Protein AF-A0A3E0QD72-F1 (afdb_monomer_lite)

Radius of gyration: 30.12 Å; chains: 1; bounding box: 82×58×78 Å

Sequence (236 aa):
MKISKLLNKKNSIFLILFFLFSFNSYAQDEPVDIWNIDKSKTDEQVITEEKAETTESNEEIVEQQTIDTEDLKIESEILLDQKLESKDVKILGLYYPSENGLSMQMWRNSNGNELKSIFASLDKIDLSKDANKIIEISLLTNANYPSKDISFEEFSNIKSNWLIKNSNLDLIEEYLISNELLNESPELVNYLINEHLSKSNLEKACQIFEKSKTSPEDEYLFKFKLYCLINSDQKE

Structure (mmCIF, N/CA/C/O backbone):
data_AF-A0A3E0QD72-F1
#
_entry.id   AF-A0A3E0QD72-F1
#
loop_
_atom_site.group_PDB
_atom_site.id
_atom_site.type_symbol
_atom_site.label_atom_id
_atom_site.label_alt_id
_atom_site.label_comp_id
_atom_site.label_asym_id
_atom_site.label_entity_id
_atom_site.label_seq_id
_atom_site.pdbx_PDB_ins_code
_atom_site.Cartn_x
_atom_site.Cartn_y
_atom_site.Cartn_z
_atom_site.occupancy
_atom_site.B_iso_or_equiv
_atom_site.auth_seq_id
_atom_site.auth_comp_id
_atom_site.auth_asym_id
_atom_site.auth_atom_id
_atom_site.pdbx_PDB_model_num
ATOM 1 N N . MET A 1 1 ? -34.434 -23.360 -41.490 1.00 48.38 1 MET A N 1
ATOM 2 C CA . MET A 1 1 ? -33.960 -24.439 -42.385 1.00 48.38 1 MET A CA 1
ATOM 3 C C . MET A 1 1 ? -33.154 -23.837 -43.529 1.00 48.38 1 MET A C 1
ATOM 5 O O . MET A 1 1 ? -33.744 -23.250 -44.422 1.00 48.38 1 MET A O 1
ATOM 9 N N . LYS A 1 2 ? -31.825 -23.956 -43.485 1.00 43.97 2 LYS A N 1
ATOM 10 C CA . LYS A 1 2 ? -30.954 -24.178 -44.651 1.00 43.97 2 LYS A CA 1
ATOM 11 C C . LYS A 1 2 ? -29.560 -24.490 -44.116 1.00 43.97 2 LYS A C 1
ATOM 13 O O . LYS A 1 2 ? -28.869 -23.641 -43.573 1.00 43.97 2 LYS A O 1
ATOM 18 N N . ILE A 1 3 ? -29.267 -25.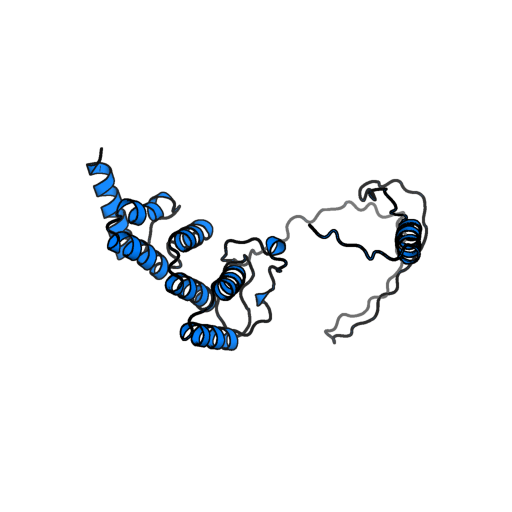779 -44.173 1.00 54.41 3 ILE A N 1
ATOM 19 C CA . ILE A 1 3 ? -28.047 -26.432 -43.723 1.00 54.41 3 ILE A CA 1
ATOM 20 C C . ILE A 1 3 ? -26.889 -25.949 -44.595 1.00 54.41 3 ILE A C 1
ATOM 22 O O . ILE A 1 3 ? -27.008 -25.905 -45.822 1.00 54.41 3 ILE A O 1
ATOM 26 N N . SER A 1 4 ? -25.789 -25.597 -43.938 1.00 49.66 4 SER A N 1
ATOM 27 C CA . SER A 1 4 ? -24.494 -25.317 -44.540 1.00 49.66 4 SER A CA 1
ATOM 28 C C . SER A 1 4 ? -24.071 -26.485 -45.433 1.00 49.66 4 SER A C 1
ATOM 30 O O . SER A 1 4 ? -23.813 -27.599 -44.985 1.00 49.66 4 SER A O 1
ATOM 32 N N . LYS A 1 5 ? -23.992 -26.234 -46.736 1.00 54.19 5 LYS A N 1
ATOM 33 C CA . LYS A 1 5 ? -23.276 -27.097 -47.671 1.00 54.19 5 LYS A CA 1
ATOM 34 C C . LYS A 1 5 ? -22.241 -26.232 -48.347 1.00 54.19 5 LYS A C 1
ATOM 36 O O . LYS A 1 5 ? -22.628 -25.402 -49.156 1.00 54.19 5 LYS A O 1
ATOM 41 N N . LEU A 1 6 ? -20.975 -26.436 -47.988 1.00 51.03 6 LEU A N 1
ATOM 42 C CA . LEU A 1 6 ? -19.804 -26.333 -48.868 1.00 51.03 6 LEU A CA 1
ATOM 43 C C . LEU A 1 6 ? -18.531 -26.608 -48.050 1.00 51.03 6 LEU A C 1
ATOM 45 O O . LEU A 1 6 ? -17.690 -25.744 -47.848 1.00 51.03 6 LEU A O 1
ATOM 49 N N . LEU A 1 7 ? -18.370 -27.852 -47.598 1.00 54.22 7 LEU A N 1
ATOM 50 C CA . LEU A 1 7 ? -17.034 -28.427 -47.457 1.00 54.22 7 LEU A CA 1
ATOM 51 C C . LEU A 1 7 ? -16.800 -29.234 -48.730 1.00 54.22 7 LEU A C 1
ATOM 53 O O . LEU A 1 7 ? -17.412 -30.278 -48.958 1.00 54.22 7 LEU A O 1
ATOM 57 N N . ASN A 1 8 ? -15.994 -28.662 -49.622 1.00 61.78 8 ASN A N 1
ATOM 58 C CA . ASN A 1 8 ? -15.584 -29.292 -50.866 1.00 61.78 8 ASN A CA 1
ATOM 59 C C . ASN A 1 8 ? -14.923 -30.641 -50.534 1.00 61.78 8 ASN A C 1
ATOM 61 O O . ASN A 1 8 ? -13.926 -30.680 -49.815 1.00 61.78 8 ASN A O 1
ATOM 65 N N . LYS A 1 9 ? -15.474 -31.748 -51.049 1.00 58.12 9 LYS A N 1
ATOM 66 C CA . LYS A 1 9 ? -15.069 -33.124 -50.699 1.00 58.12 9 LYS A CA 1
ATOM 67 C C . LYS A 1 9 ? -13.583 -33.404 -50.989 1.00 58.12 9 LYS A C 1
ATOM 69 O O . LYS A 1 9 ? -12.996 -34.279 -50.363 1.00 58.12 9 LYS A O 1
ATOM 74 N N . LYS A 1 10 ? -12.964 -32.630 -51.895 1.00 61.09 10 LYS A N 1
ATOM 75 C CA . LYS A 1 10 ? -11.514 -32.659 -52.161 1.00 61.09 10 LYS A CA 1
ATOM 76 C C . LYS A 1 10 ? -10.671 -31.989 -51.065 1.00 61.09 10 LYS A C 1
ATOM 78 O O . LYS A 1 10 ? -9.575 -32.466 -50.801 1.00 61.09 10 LYS A O 1
ATOM 83 N N . ASN A 1 11 ? -11.175 -30.956 -50.386 1.00 59.44 11 ASN A N 1
ATOM 84 C CA . ASN A 1 11 ? -10.426 -30.235 -49.347 1.00 59.44 11 ASN A CA 1
ATOM 85 C C . ASN A 1 11 ? -10.454 -30.953 -47.988 1.00 59.44 11 ASN A C 1
ATOM 87 O O . ASN A 1 11 ? -9.521 -30.794 -47.209 1.00 59.44 11 ASN A O 1
ATOM 91 N N . SER A 1 12 ? -11.460 -31.797 -47.714 1.00 59.69 12 SER A N 1
ATOM 92 C CA . SER A 1 12 ? -11.454 -32.648 -46.510 1.00 59.69 12 SER A CA 1
ATOM 93 C C . SER A 1 12 ? -10.343 -33.701 -46.534 1.00 59.69 12 SER A C 1
ATOM 95 O O . SER A 1 12 ? -9.814 -34.034 -45.481 1.00 59.69 12 SER A O 1
ATOM 97 N N . ILE A 1 13 ? -9.948 -34.189 -47.715 1.00 64.50 13 ILE A N 1
ATOM 98 C CA . ILE A 1 13 ? -8.840 -35.149 -47.848 1.00 64.50 13 ILE A CA 1
ATOM 99 C C . ILE A 1 13 ? -7.508 -34.483 -47.488 1.00 64.50 13 ILE A C 1
ATOM 101 O O . ILE A 1 13 ? -6.716 -35.080 -46.769 1.00 64.50 13 ILE A O 1
ATOM 105 N N . PHE A 1 14 ? -7.286 -33.234 -47.910 1.00 63.12 14 PHE A N 1
ATOM 106 C CA . PHE A 1 14 ? -6.084 -32.478 -47.538 1.00 63.12 14 PHE A CA 1
ATOM 107 C C . PHE A 1 14 ? -6.006 -32.196 -46.033 1.00 63.12 14 PHE A C 1
ATOM 109 O O . PHE A 1 14 ? -4.926 -32.280 -45.457 1.00 63.12 14 PHE A O 1
ATOM 116 N N . LEU A 1 15 ? -7.142 -31.926 -45.383 1.00 62.19 15 LEU A N 1
ATOM 117 C CA . LEU A 1 15 ? -7.204 -31.672 -43.939 1.00 62.19 15 LEU A CA 1
ATOM 118 C C . LEU A 1 15 ? -6.927 -32.946 -43.117 1.00 62.19 15 LEU A C 1
ATOM 120 O O . LEU A 1 15 ? -6.231 -32.892 -42.108 1.00 62.19 15 LEU A O 1
ATOM 124 N N . ILE A 1 16 ? -7.403 -34.102 -43.594 1.00 63.31 16 ILE A N 1
ATOM 125 C CA . ILE A 1 16 ? -7.111 -35.418 -43.001 1.00 63.31 16 ILE A CA 1
ATOM 126 C C . ILE A 1 16 ? -5.640 -35.803 -43.214 1.00 63.31 16 ILE A C 1
ATOM 128 O O . ILE A 1 16 ? -5.006 -36.316 -42.296 1.00 63.31 16 ILE A O 1
ATOM 132 N N . LEU A 1 17 ? -5.074 -35.528 -44.394 1.00 63.38 17 LEU A N 1
ATOM 133 C CA . LEU A 1 17 ? -3.665 -35.815 -44.675 1.00 63.38 17 LEU A CA 1
ATOM 134 C C . LEU A 1 17 ? -2.728 -34.947 -43.819 1.00 63.38 17 LEU A C 1
ATOM 136 O O . LEU A 1 17 ? -1.714 -35.443 -43.344 1.00 63.38 17 LEU A O 1
ATOM 140 N N . PHE A 1 18 ? -3.089 -33.683 -43.577 1.00 63.12 18 PHE A N 1
ATOM 141 C CA . PHE A 1 18 ? -2.330 -32.790 -42.699 1.00 63.12 18 PHE A CA 1
ATOM 142 C C . PHE A 1 18 ? -2.287 -33.321 -41.259 1.00 63.12 18 PHE A C 1
ATOM 144 O O . PHE A 1 18 ? -1.215 -33.400 -40.674 1.00 63.12 18 PHE A O 1
ATOM 151 N N . PHE A 1 19 ? -3.419 -33.800 -40.730 1.00 59.66 19 PHE A N 1
ATOM 152 C CA . PHE A 1 19 ? -3.480 -34.396 -39.389 1.00 59.66 19 PHE A CA 1
ATOM 153 C C . PHE A 1 19 ? -2.681 -35.704 -39.256 1.00 59.66 19 PHE A C 1
ATOM 155 O O . PHE A 1 19 ? -2.172 -35.996 -38.181 1.00 59.66 19 PHE A O 1
ATOM 162 N N . LEU A 1 20 ? -2.541 -36.488 -40.331 1.00 61.34 20 LEU A N 1
ATOM 163 C CA . LEU A 1 20 ? -1.786 -37.749 -40.308 1.00 61.34 20 LEU A CA 1
ATOM 164 C C . LEU A 1 20 ? -0.260 -37.551 -40.318 1.00 61.34 20 LEU A C 1
ATOM 166 O O . LEU A 1 20 ? 0.460 -38.453 -39.901 1.00 61.34 20 LEU A O 1
ATOM 170 N N . PHE A 1 21 ? 0.239 -36.392 -40.761 1.00 59.12 21 PHE A N 1
ATOM 171 C CA . PHE A 1 21 ? 1.678 -36.099 -40.817 1.00 59.12 21 PHE A CA 1
ATOM 172 C C . PHE A 1 21 ? 2.207 -35.290 -39.619 1.00 59.12 21 PHE A C 1
ATOM 174 O O . PHE A 1 21 ? 3.421 -35.152 -39.481 1.00 59.12 21 PHE A O 1
ATOM 181 N N . SER A 1 22 ? 1.342 -34.787 -38.731 1.00 56.22 22 SER A N 1
ATOM 182 C CA . SER A 1 22 ? 1.742 -33.923 -37.605 1.00 56.22 22 SER A CA 1
ATOM 183 C C . SER A 1 22 ? 2.161 -34.654 -36.318 1.00 56.22 22 SER A C 1
ATOM 185 O O . SER A 1 22 ? 2.456 -33.988 -35.333 1.00 56.22 22 SER A O 1
ATOM 187 N N . PHE A 1 23 ? 2.219 -35.992 -36.294 1.00 54.41 23 PHE A N 1
ATOM 188 C CA . PHE A 1 23 ? 2.478 -36.770 -35.066 1.00 54.41 23 PHE A CA 1
ATOM 189 C C . PHE A 1 23 ? 3.850 -37.459 -35.004 1.00 54.41 23 PHE A C 1
ATOM 191 O O . PHE A 1 23 ? 3.961 -38.554 -34.466 1.00 54.41 23 PHE A O 1
ATOM 198 N N . ASN A 1 24 ? 4.910 -36.825 -35.508 1.00 52.88 24 ASN A N 1
ATOM 199 C CA . ASN A 1 24 ? 6.281 -37.290 -35.256 1.00 52.88 24 ASN A CA 1
ATOM 200 C C . ASN A 1 24 ? 7.035 -36.295 -34.368 1.00 52.88 24 ASN A C 1
ATOM 202 O O . ASN A 1 24 ? 8.067 -35.759 -34.760 1.00 52.88 24 ASN A O 1
ATOM 206 N N . SER A 1 25 ? 6.503 -36.043 -33.174 1.00 57.88 25 SER A N 1
ATOM 207 C CA . SER A 1 25 ? 7.295 -35.483 -32.079 1.00 57.88 25 SER A CA 1
ATOM 208 C C . SER A 1 25 ? 7.729 -36.648 -31.202 1.00 57.88 25 SER A C 1
ATOM 210 O O . SER A 1 25 ? 6.942 -37.154 -30.407 1.00 57.88 25 SER A O 1
ATOM 212 N N . TYR A 1 26 ? 8.967 -37.105 -31.379 1.00 63.81 26 TYR A N 1
ATOM 213 C CA . TYR A 1 26 ? 9.607 -37.985 -30.409 1.00 63.81 26 TYR A CA 1
ATOM 214 C C . TYR A 1 26 ? 10.021 -37.110 -29.224 1.00 63.81 26 TYR A C 1
ATOM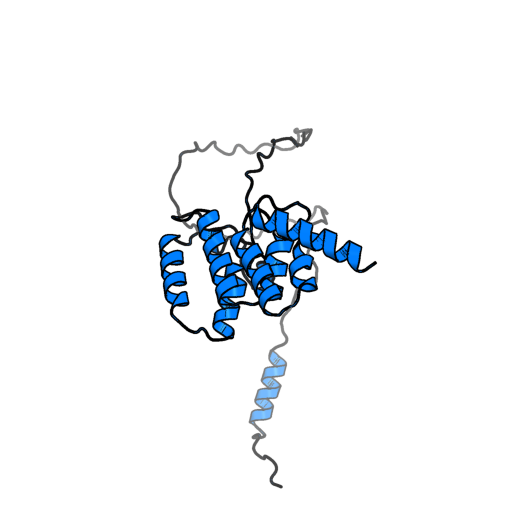 216 O O . TYR A 1 26 ? 11.058 -36.455 -29.268 1.00 63.81 26 TYR A O 1
ATOM 224 N N . ALA A 1 27 ? 9.169 -37.030 -28.204 1.00 58.97 27 ALA A N 1
ATOM 225 C CA . ALA A 1 27 ? 9.597 -36.563 -26.895 1.00 58.97 27 ALA A CA 1
ATOM 226 C C . ALA A 1 27 ? 10.343 -37.720 -26.219 1.00 58.97 27 ALA A C 1
ATOM 228 O O . ALA A 1 27 ? 9.863 -38.855 -26.202 1.00 58.97 27 ALA A O 1
ATOM 229 N N . GLN A 1 28 ? 11.546 -37.450 -25.727 1.00 57.19 28 GLN A N 1
ATOM 230 C CA . GLN A 1 28 ? 12.306 -38.394 -24.921 1.00 57.19 28 GLN A CA 1
ATOM 231 C C . GLN A 1 28 ? 11.698 -38.368 -23.509 1.00 57.19 28 GLN A C 1
ATOM 233 O O . GLN A 1 28 ? 12.068 -37.534 -22.690 1.00 57.19 28 GLN A O 1
ATOM 238 N N . ASP A 1 29 ? 10.700 -39.221 -23.261 1.00 60.34 29 ASP A N 1
ATOM 239 C CA . ASP A 1 29 ? 9.971 -39.340 -21.983 1.00 60.34 29 ASP A CA 1
ATOM 240 C C . ASP A 1 29 ? 10.787 -40.091 -20.913 1.00 60.34 29 ASP A C 1
ATOM 242 O O . ASP A 1 29 ? 10.306 -41.021 -20.265 1.00 60.34 29 ASP A O 1
ATOM 246 N N . GLU A 1 30 ? 12.033 -39.682 -20.698 1.00 66.44 30 GLU A N 1
ATOM 247 C CA . GLU A 1 30 ? 12.762 -40.072 -19.495 1.00 66.44 30 GLU A CA 1
ATOM 248 C C . GLU A 1 30 ? 13.073 -38.806 -18.696 1.00 66.44 30 GLU A C 1
ATOM 250 O O . GLU A 1 30 ? 13.801 -37.939 -19.188 1.00 66.44 30 GLU A O 1
ATOM 255 N N . PRO A 1 31 ? 12.509 -38.640 -17.482 1.00 63.91 31 PRO A N 1
ATOM 256 C CA . PRO A 1 31 ? 12.969 -37.585 -16.599 1.00 63.91 31 PRO A CA 1
ATOM 257 C C . PRO A 1 31 ? 14.458 -37.824 -16.356 1.00 63.91 31 PRO A C 1
ATOM 259 O O . PRO A 1 31 ? 14.846 -38.874 -15.846 1.00 63.91 31 PRO A O 1
ATOM 262 N N . VAL A 1 32 ? 15.293 -36.864 -16.751 1.00 62.09 32 VAL A N 1
ATOM 263 C CA . VAL A 1 32 ? 16.720 -36.914 -16.443 1.00 62.09 32 VAL A CA 1
ATOM 264 C C . VAL A 1 32 ? 16.838 -36.811 -14.929 1.00 62.09 32 VAL A C 1
ATOM 266 O O . VAL A 1 32 ? 16.593 -35.754 -14.344 1.00 62.09 32 VAL A O 1
ATOM 269 N N . ASP A 1 33 ? 17.150 -37.932 -14.288 1.00 66.19 33 ASP A N 1
ATOM 270 C CA . ASP A 1 33 ? 17.392 -37.967 -12.858 1.00 66.19 33 ASP A CA 1
ATOM 271 C C . ASP A 1 33 ? 18.744 -37.305 -12.575 1.00 66.19 33 ASP A C 1
ATOM 273 O O . ASP A 1 33 ? 19.807 -37.910 -12.705 1.00 66.19 33 ASP A O 1
ATOM 277 N N . ILE A 1 34 ? 18.685 -36.024 -12.205 1.00 63.56 34 ILE A N 1
ATOM 278 C CA . ILE A 1 34 ? 19.846 -35.191 -11.861 1.00 63.56 34 ILE A CA 1
ATOM 279 C C . ILE A 1 34 ? 20.554 -35.711 -10.589 1.00 63.56 34 ILE A C 1
ATOM 281 O O . ILE A 1 34 ? 21.657 -35.274 -10.272 1.00 63.56 34 ILE A O 1
ATOM 285 N N . TRP A 1 35 ? 19.950 -36.662 -9.865 1.00 65.31 35 TRP A N 1
ATOM 286 C CA . TRP A 1 35 ? 20.512 -37.286 -8.666 1.00 65.31 35 TRP A CA 1
ATOM 287 C C . TRP A 1 35 ? 21.043 -38.702 -8.906 1.00 65.31 35 TRP A C 1
ATOM 289 O O . TRP A 1 35 ? 21.612 -39.295 -7.986 1.00 65.31 35 TRP A O 1
ATOM 299 N N . ASN A 1 36 ? 20.917 -39.245 -10.122 1.00 64.44 36 ASN A N 1
ATOM 300 C CA . ASN A 1 36 ? 21.415 -40.580 -10.426 1.00 64.44 36 ASN A CA 1
ATOM 301 C C . ASN A 1 36 ? 22.903 -40.536 -10.795 1.00 64.44 36 ASN A C 1
ATOM 303 O O . ASN A 1 36 ? 23.291 -40.471 -11.961 1.00 64.44 36 ASN A O 1
ATOM 307 N N . ILE A 1 37 ? 23.761 -40.546 -9.775 1.00 65.50 37 ILE A N 1
ATOM 308 C CA . ILE A 1 37 ? 25.221 -40.557 -9.924 1.00 65.50 37 ILE A CA 1
ATOM 309 C C . ILE A 1 37 ? 25.703 -41.992 -10.200 1.00 65.50 37 ILE A C 1
ATOM 311 O O . ILE A 1 37 ? 26.530 -42.536 -9.469 1.00 65.50 37 ILE A O 1
ATOM 315 N N . ASP A 1 38 ? 25.200 -42.609 -11.268 1.00 54.56 38 ASP A N 1
ATOM 316 C CA . ASP A 1 38 ? 25.759 -43.849 -11.803 1.00 54.56 38 ASP A CA 1
ATOM 317 C C . ASP A 1 38 ? 26.776 -43.512 -12.901 1.00 54.56 38 ASP A C 1
ATOM 319 O O . ASP A 1 38 ? 26.465 -43.159 -14.040 1.00 54.56 38 ASP A O 1
ATOM 323 N N . LYS A 1 39 ? 28.053 -43.599 -12.524 1.00 57.16 39 LYS A N 1
ATOM 324 C CA . LYS A 1 39 ? 29.209 -43.389 -13.398 1.00 57.16 39 LYS A CA 1
ATOM 325 C C . LYS A 1 39 ? 29.311 -44.511 -14.434 1.00 57.16 39 LYS A C 1
ATOM 327 O O . LYS A 1 39 ? 29.986 -45.505 -14.195 1.00 57.16 39 LYS A O 1
ATOM 332 N N . SER A 1 40 ? 28.702 -44.344 -15.605 1.00 46.53 40 SER A N 1
ATOM 333 C CA . SER A 1 40 ? 29.328 -44.689 -16.893 1.00 46.53 40 SER A CA 1
ATOM 334 C C . SER A 1 40 ? 28.413 -44.346 -18.068 1.00 46.53 40 SER A C 1
ATOM 336 O O . SER A 1 40 ? 27.429 -45.036 -18.317 1.00 46.53 40 SER A O 1
ATOM 338 N N . LYS A 1 41 ? 28.787 -43.292 -18.802 1.00 36.72 41 LYS A N 1
ATOM 339 C CA . LYS A 1 41 ? 28.798 -43.174 -20.273 1.00 36.72 41 LYS A CA 1
ATOM 340 C C . LYS A 1 41 ? 28.979 -41.701 -20.624 1.00 36.72 41 LYS A C 1
ATOM 342 O O . LYS A 1 41 ? 28.051 -40.905 -20.593 1.00 36.72 41 LYS A O 1
ATOM 347 N N . THR A 1 42 ? 30.233 -41.362 -20.880 1.00 39.06 42 THR A N 1
ATOM 348 C CA . THR A 1 42 ? 30.661 -40.104 -21.474 1.00 39.06 42 THR A CA 1
ATOM 349 C C . THR A 1 42 ? 30.223 -40.103 -22.932 1.00 39.06 42 THR A C 1
ATOM 351 O O . THR A 1 42 ? 30.761 -40.885 -23.707 1.00 39.06 42 THR A O 1
ATOM 354 N N . ASP A 1 43 ? 29.281 -39.237 -23.294 1.00 31.05 43 ASP A N 1
ATOM 355 C CA . ASP A 1 43 ? 29.109 -38.786 -24.673 1.00 31.05 43 ASP A CA 1
ATOM 356 C C . ASP A 1 43 ? 29.227 -37.257 -24.669 1.00 31.05 43 ASP A C 1
ATOM 358 O O . ASP A 1 43 ? 28.387 -36.531 -24.137 1.00 31.05 43 ASP A O 1
ATOM 362 N N . GLU A 1 44 ? 30.357 -36.786 -25.195 1.00 39.09 44 GLU A N 1
ATOM 363 C CA . GLU A 1 44 ? 30.678 -35.382 -25.417 1.00 39.09 44 GLU A CA 1
ATOM 364 C C . GLU A 1 44 ? 29.712 -34.766 -26.436 1.00 39.09 44 GLU A C 1
ATOM 366 O O . GLU A 1 44 ? 29.702 -35.151 -27.605 1.00 39.09 44 GLU A O 1
ATOM 371 N N . GLN A 1 45 ? 28.978 -33.727 -26.033 1.00 28.52 45 GLN A N 1
ATOM 372 C CA . GLN A 1 45 ? 28.535 -32.678 -26.951 1.00 28.52 45 GLN A CA 1
ATOM 373 C C . GLN A 1 45 ? 28.722 -31.312 -26.293 1.00 28.52 45 GLN A C 1
ATOM 375 O O . GLN A 1 45 ? 27.922 -30.855 -25.482 1.00 28.52 45 GLN A O 1
ATOM 380 N N . VAL A 1 46 ? 29.828 -30.667 -26.660 1.00 29.91 46 VAL A N 1
ATOM 381 C CA . VAL A 1 46 ? 30.128 -29.267 -26.360 1.00 29.91 46 VAL A CA 1
ATOM 382 C C . VAL A 1 46 ? 29.172 -28.390 -27.171 1.00 29.91 46 VAL A C 1
ATOM 384 O O . VAL A 1 46 ? 29.279 -28.315 -28.395 1.00 29.91 46 VAL A O 1
ATOM 387 N N . ILE A 1 47 ? 28.238 -27.720 -26.495 1.00 29.64 47 ILE A N 1
ATOM 388 C CA . ILE A 1 47 ? 27.453 -26.629 -27.080 1.00 29.64 47 ILE A CA 1
ATOM 389 C C . ILE A 1 47 ? 28.294 -25.354 -26.970 1.00 29.64 47 ILE A C 1
ATOM 391 O O . ILE A 1 47 ? 28.752 -24.975 -25.897 1.00 29.64 47 ILE A O 1
ATOM 395 N N . THR A 1 48 ? 28.543 -24.738 -28.122 1.00 31.20 48 THR A N 1
ATOM 396 C CA . THR A 1 48 ? 29.238 -23.456 -28.266 1.00 31.20 48 THR A CA 1
ATOM 397 C C . THR A 1 48 ? 28.235 -22.335 -28.005 1.00 31.20 48 THR A C 1
ATOM 399 O O . THR A 1 48 ? 27.233 -22.271 -28.713 1.00 31.20 48 THR A O 1
ATOM 402 N N . GLU A 1 49 ? 28.500 -21.447 -27.045 1.00 31.03 49 GLU A N 1
ATOM 403 C CA . GLU A 1 49 ? 27.744 -20.198 -26.884 1.00 31.03 49 GLU A CA 1
ATOM 404 C C . GLU A 1 49 ? 28.614 -18.968 -27.163 1.00 31.03 49 GLU A C 1
ATOM 406 O O . GLU A 1 49 ? 29.790 -18.886 -26.802 1.00 31.03 49 GLU A O 1
ATOM 411 N N . GLU A 1 50 ? 27.990 -18.043 -27.890 1.00 29.62 50 GLU A N 1
ATOM 412 C CA . GLU A 1 50 ? 28.509 -16.781 -28.393 1.00 29.62 50 GLU A CA 1
ATOM 413 C C . GLU A 1 50 ? 28.951 -15.817 -27.288 1.00 29.62 50 GLU A C 1
ATOM 415 O O . GLU A 1 50 ? 28.305 -15.619 -26.262 1.00 29.62 50 GLU A O 1
ATOM 420 N N . LYS A 1 51 ? 30.059 -15.142 -27.586 1.00 30.56 51 LYS A N 1
ATOM 421 C CA . LYS A 1 51 ? 30.681 -14.075 -26.811 1.00 30.56 51 LYS A CA 1
ATOM 422 C C . LYS A 1 51 ? 29.829 -12.797 -26.870 1.00 30.56 51 LYS A C 1
ATOM 424 O O . LYS A 1 51 ? 29.716 -12.187 -27.931 1.00 30.56 51 LYS A O 1
ATOM 429 N N . ALA A 1 52 ? 29.326 -12.340 -25.724 1.00 27.83 52 ALA A N 1
ATOM 430 C CA . ALA A 1 52 ? 28.925 -10.950 -25.515 1.00 27.83 52 ALA A CA 1
ATOM 431 C C . ALA A 1 52 ? 29.969 -10.263 -24.622 1.00 27.83 52 ALA A C 1
ATOM 433 O O . ALA A 1 52 ? 30.196 -10.658 -23.481 1.00 27.83 52 ALA A O 1
ATOM 434 N N . GLU A 1 53 ? 30.649 -9.263 -25.180 1.00 30.84 53 GLU A N 1
ATOM 435 C CA . GLU A 1 53 ? 31.652 -8.447 -24.500 1.00 30.84 53 GLU A CA 1
ATOM 436 C C . GLU A 1 53 ? 30.994 -7.401 -23.592 1.00 30.84 53 GLU A C 1
ATOM 438 O O . GLU A 1 53 ? 30.201 -6.586 -24.058 1.00 30.84 53 GLU A O 1
ATOM 443 N N . THR A 1 54 ? 31.423 -7.346 -22.330 1.00 26.75 54 THR A N 1
ATOM 444 C CA . THR A 1 54 ? 31.499 -6.092 -21.569 1.00 26.75 54 THR A CA 1
ATOM 445 C C . THR A 1 54 ? 32.796 -6.048 -20.767 1.00 26.75 54 THR A C 1
ATOM 447 O O . THR A 1 54 ? 33.194 -7.013 -20.123 1.00 26.75 54 THR A O 1
ATOM 450 N N . THR A 1 55 ? 33.441 -4.897 -20.886 1.00 30.28 55 THR A N 1
ATOM 451 C CA . THR A 1 55 ? 34.787 -4.465 -20.501 1.00 30.28 55 THR A CA 1
ATOM 452 C C . THR A 1 55 ? 35.152 -4.542 -19.011 1.00 30.28 55 THR A C 1
ATOM 454 O O . THR A 1 55 ? 34.453 -3.984 -18.171 1.00 30.28 55 THR A O 1
ATOM 457 N N . GLU A 1 56 ? 36.318 -5.154 -18.774 1.00 30.25 56 GLU A N 1
ATOM 458 C CA . GLU A 1 56 ? 37.445 -4.785 -17.891 1.00 30.25 56 GLU A CA 1
ATOM 459 C C . GLU A 1 56 ? 37.199 -4.289 -16.450 1.00 30.25 56 GLU A C 1
ATOM 461 O O . GLU A 1 56 ? 36.946 -3.113 -16.195 1.00 30.25 56 GLU A O 1
ATOM 466 N N . SER A 1 57 ? 37.538 -5.159 -15.491 1.00 29.94 57 SER A N 1
ATOM 467 C CA . SER A 1 57 ? 38.342 -4.781 -14.321 1.00 29.94 57 SER A CA 1
ATOM 468 C C . SER A 1 57 ? 39.314 -5.916 -13.973 1.00 29.94 57 SER A C 1
ATOM 470 O O . SER A 1 57 ? 38.902 -7.067 -13.878 1.00 29.94 57 SER A O 1
ATOM 472 N N . ASN A 1 58 ? 40.596 -5.566 -13.841 1.00 38.78 58 ASN A N 1
ATOM 473 C CA . ASN A 1 58 ? 41.775 -6.431 -13.710 1.00 38.78 58 ASN A CA 1
ATOM 474 C C . ASN A 1 58 ? 41.654 -7.600 -12.715 1.00 38.78 58 ASN A C 1
ATOM 476 O O . ASN A 1 58 ? 41.599 -7.361 -11.511 1.00 38.78 58 ASN A O 1
ATOM 480 N N . GLU A 1 59 ? 41.818 -8.829 -13.207 1.00 32.03 59 GLU A N 1
ATOM 481 C CA . GLU A 1 59 ? 42.354 -9.956 -12.433 1.00 32.03 59 GLU A CA 1
ATOM 482 C C . GLU A 1 59 ? 43.403 -10.684 -13.289 1.00 32.03 59 GLU A C 1
ATOM 484 O O . GLU A 1 59 ? 43.189 -10.959 -14.472 1.00 32.03 59 GLU A O 1
ATOM 489 N N . GLU A 1 60 ? 44.585 -10.910 -12.711 1.00 33.47 60 GLU A N 1
ATOM 490 C CA . GLU A 1 60 ? 45.691 -11.635 -13.338 1.00 33.47 60 GLU A CA 1
ATOM 491 C C . GLU A 1 60 ? 45.264 -13.066 -13.691 1.00 33.47 60 GLU A C 1
ATOM 493 O O . GLU A 1 60 ? 44.782 -13.821 -12.847 1.00 33.47 60 GLU A O 1
ATOM 498 N N . ILE A 1 61 ? 45.475 -13.449 -14.950 1.00 32.00 61 ILE A N 1
ATOM 499 C CA . ILE A 1 61 ? 45.255 -14.808 -15.443 1.00 32.00 61 ILE A CA 1
ATOM 500 C C . ILE A 1 61 ? 46.333 -15.710 -14.832 1.00 32.00 61 ILE A C 1
ATOM 502 O O . ILE A 1 61 ? 47.483 -15.698 -15.268 1.00 32.00 61 ILE A O 1
ATOM 506 N N . VAL A 1 62 ? 45.959 -16.506 -13.832 1.00 34.69 62 VAL A N 1
ATOM 507 C CA . VAL A 1 62 ? 46.746 -17.668 -13.410 1.00 34.69 62 VAL A CA 1
ATOM 508 C C . VAL A 1 62 ? 46.416 -18.816 -14.366 1.00 34.69 62 VAL A C 1
ATOM 510 O O . VAL A 1 62 ? 45.269 -19.251 -14.454 1.00 34.69 62 VAL A O 1
ATOM 513 N N . GLU A 1 63 ? 47.424 -19.274 -15.112 1.00 35.03 63 GLU A N 1
ATOM 514 C CA . GLU A 1 63 ? 47.379 -20.482 -15.945 1.00 35.03 63 GLU A CA 1
ATOM 515 C C . GLU A 1 63 ? 46.755 -21.657 -15.175 1.00 35.03 63 GLU A C 1
ATOM 517 O O . GLU A 1 63 ? 47.218 -22.023 -14.092 1.00 35.03 63 GLU A O 1
ATOM 522 N N . GLN A 1 64 ? 45.723 -22.281 -15.750 1.00 35.72 64 GLN A N 1
ATOM 523 C CA . GLN A 1 64 ? 45.173 -23.535 -15.241 1.00 35.72 64 GLN A CA 1
ATOM 524 C C . GLN A 1 64 ? 46.224 -24.642 -15.371 1.00 35.72 64 GLN A C 1
ATOM 526 O O . GLN A 1 64 ? 46.394 -25.243 -16.431 1.00 35.72 64 GLN A O 1
ATOM 531 N N . GLN A 1 65 ? 46.913 -24.937 -14.272 1.00 38.12 65 GLN A N 1
ATOM 532 C CA . GLN A 1 65 ? 47.613 -26.203 -14.104 1.00 38.12 65 GLN A CA 1
ATOM 533 C C . GLN A 1 65 ? 46.574 -27.289 -13.810 1.00 38.12 65 GLN A C 1
ATOM 535 O O . GLN A 1 65 ? 45.813 -27.201 -12.847 1.00 38.12 65 GLN A O 1
ATOM 540 N N . THR A 1 66 ? 46.520 -28.309 -14.662 1.00 37.62 66 THR A N 1
ATOM 541 C CA . THR A 1 66 ? 45.749 -29.533 -14.432 1.00 37.62 66 THR A CA 1
ATOM 542 C C . THR A 1 66 ? 46.286 -30.240 -13.189 1.00 37.62 66 THR A C 1
ATOM 544 O O . THR A 1 66 ? 47.444 -30.654 -13.170 1.00 37.62 66 THR A O 1
ATOM 547 N N . ILE A 1 67 ? 45.455 -30.357 -12.154 1.00 39.03 67 ILE A N 1
ATOM 548 C CA . ILE A 1 67 ? 45.771 -31.088 -10.924 1.00 39.03 67 ILE A CA 1
ATOM 549 C C . ILE A 1 67 ? 45.264 -32.525 -11.086 1.00 39.03 67 ILE A C 1
ATOM 551 O O . ILE A 1 67 ? 44.062 -32.736 -11.251 1.00 39.03 67 ILE A O 1
ATOM 555 N N . ASP A 1 68 ? 46.174 -33.500 -11.025 1.00 41.69 68 ASP A N 1
ATOM 556 C CA . ASP A 1 68 ? 45.842 -34.925 -10.937 1.00 41.69 68 ASP A CA 1
ATOM 557 C C . ASP A 1 68 ? 45.117 -35.205 -9.611 1.00 41.69 68 ASP A C 1
ATOM 559 O O . ASP A 1 68 ? 45.643 -34.993 -8.518 1.00 41.69 68 ASP A O 1
ATOM 563 N N . THR A 1 69 ? 43.870 -35.663 -9.702 1.00 47.25 69 THR A N 1
ATOM 564 C CA . THR A 1 69 ? 42.925 -35.770 -8.577 1.00 47.25 69 THR A CA 1
ATOM 565 C C . THR A 1 69 ? 43.104 -37.010 -7.694 1.00 47.25 69 THR A C 1
ATOM 567 O O . THR A 1 69 ? 42.243 -37.282 -6.860 1.00 47.25 69 THR A O 1
ATOM 570 N N . GLU A 1 70 ? 44.173 -37.790 -7.855 1.00 48.03 70 GLU A N 1
ATOM 571 C CA . GLU A 1 70 ? 44.310 -39.080 -7.157 1.00 48.03 70 GLU A CA 1
ATOM 572 C C . GLU A 1 70 ? 44.851 -38.983 -5.717 1.00 48.03 70 GLU A C 1
ATOM 574 O O . GLU A 1 70 ? 44.616 -39.900 -4.934 1.00 48.03 70 GLU A O 1
ATOM 579 N N . ASP A 1 71 ? 45.446 -37.853 -5.311 1.00 44.38 71 ASP A N 1
ATOM 580 C CA . ASP A 1 71 ? 46.023 -37.681 -3.960 1.00 44.38 71 ASP A CA 1
ATOM 581 C C . ASP A 1 71 ? 45.299 -36.663 -3.055 1.00 44.38 71 ASP A C 1
ATOM 583 O O . ASP A 1 71 ? 45.696 -36.435 -1.908 1.00 44.38 71 ASP A O 1
ATOM 587 N N . LEU A 1 72 ? 44.194 -36.062 -3.504 1.00 38.78 72 LEU A N 1
ATOM 588 C CA . LEU A 1 72 ? 43.455 -35.095 -2.690 1.00 38.78 72 LEU A CA 1
ATOM 589 C C . LEU A 1 72 ? 42.400 -35.800 -1.829 1.00 38.78 72 LEU A C 1
ATOM 591 O O . LEU A 1 72 ? 41.233 -35.920 -2.201 1.00 38.78 72 LEU A O 1
ATOM 595 N N . LYS A 1 73 ? 42.791 -36.206 -0.615 1.00 47.66 73 LYS A N 1
ATOM 596 C CA . LYS A 1 73 ? 41.839 -36.305 0.504 1.00 47.66 73 LYS A CA 1
ATOM 597 C C . LYS A 1 73 ? 41.299 -34.902 0.783 1.00 47.66 73 LYS A C 1
ATOM 599 O O . LYS A 1 73 ? 41.833 -34.181 1.620 1.00 47.66 73 LYS A O 1
ATOM 604 N N . ILE A 1 74 ? 40.263 -34.505 0.051 1.00 45.72 74 ILE A N 1
ATOM 605 C CA . ILE A 1 74 ? 39.500 -33.296 0.344 1.00 45.72 74 ILE A CA 1
ATOM 606 C C . ILE A 1 74 ? 38.652 -33.621 1.570 1.00 45.72 74 ILE A C 1
ATOM 608 O O . ILE A 1 74 ? 37.543 -34.142 1.472 1.00 45.72 74 ILE A O 1
ATOM 612 N N . GLU A 1 75 ? 39.209 -33.361 2.746 1.00 46.72 75 GLU A N 1
ATOM 613 C CA . GLU A 1 75 ? 38.406 -33.107 3.933 1.00 46.72 75 GLU A CA 1
ATOM 614 C C . GLU A 1 75 ? 37.665 -31.800 3.637 1.00 46.72 75 GLU A C 1
ATOM 616 O O . GLU A 1 75 ? 38.223 -30.709 3.731 1.00 46.72 75 GLU A O 1
ATOM 621 N N . SER A 1 76 ? 36.449 -31.909 3.097 1.00 47.06 76 SER A N 1
ATOM 622 C CA . SER A 1 76 ? 35.632 -30.746 2.778 1.00 47.06 76 SER A CA 1
ATOM 623 C C . SER A 1 76 ? 35.164 -30.129 4.092 1.00 47.06 76 SER A C 1
ATOM 625 O O . SER A 1 76 ? 34.082 -30.451 4.587 1.00 47.06 76 SER A O 1
ATOM 627 N N . GLU A 1 77 ? 35.981 -29.257 4.678 1.00 48.22 77 GLU A N 1
ATOM 628 C CA . GLU A 1 77 ? 35.481 -28.259 5.612 1.00 48.22 77 GLU A CA 1
ATOM 629 C C . GLU A 1 77 ? 34.494 -27.391 4.832 1.00 48.22 77 GLU A C 1
ATOM 631 O O . GLU A 1 77 ? 34.860 -26.496 4.069 1.00 48.22 77 GLU A O 1
ATOM 636 N N . ILE A 1 78 ? 33.207 -27.708 4.973 1.00 56.19 78 ILE A N 1
ATOM 637 C CA . ILE A 1 78 ? 32.139 -26.797 4.593 1.00 56.19 78 ILE A CA 1
ATOM 638 C C . ILE A 1 78 ? 32.339 -25.580 5.496 1.00 56.19 78 ILE A C 1
ATOM 640 O O . ILE A 1 78 ? 31.984 -25.619 6.673 1.00 56.19 78 ILE A O 1
ATOM 644 N N . LEU A 1 79 ? 32.941 -24.517 4.959 1.00 53.34 79 LEU A N 1
ATOM 645 C CA . LEU A 1 79 ? 33.003 -23.200 5.590 1.00 53.34 79 LEU A CA 1
ATOM 646 C C . LEU A 1 79 ? 31.589 -22.601 5.614 1.00 53.34 79 LEU A C 1
ATOM 648 O O . LEU A 1 79 ? 31.263 -21.654 4.901 1.00 53.34 79 LEU A O 1
ATOM 652 N N . LEU A 1 80 ? 30.720 -23.203 6.420 1.00 52.97 80 LEU A N 1
ATOM 653 C CA . LEU A 1 80 ? 29.408 -22.691 6.761 1.00 52.97 80 LEU A CA 1
ATOM 654 C C . LEU A 1 80 ? 29.600 -21.684 7.892 1.00 52.97 80 LEU A C 1
ATOM 656 O O . LEU A 1 80 ? 29.401 -22.045 9.039 1.00 52.97 80 LEU A O 1
ATOM 660 N N . ASP A 1 81 ? 30.086 -20.482 7.573 1.00 47.69 81 ASP A N 1
ATOM 661 C CA . ASP A 1 81 ? 29.914 -19.272 8.398 1.00 47.69 81 ASP A CA 1
ATOM 662 C C . ASP A 1 81 ? 30.600 -18.053 7.746 1.00 47.69 81 ASP A C 1
ATOM 664 O O . ASP A 1 81 ? 31.377 -17.318 8.359 1.00 47.69 81 ASP A O 1
ATOM 668 N N . GLN A 1 82 ? 30.284 -17.759 6.480 1.00 56.84 82 GLN A N 1
ATOM 669 C CA . GLN A 1 82 ? 30.273 -16.346 6.101 1.00 56.84 82 GLN A CA 1
ATOM 670 C C . GLN A 1 82 ? 29.024 -15.751 6.735 1.00 56.84 82 GLN A C 1
ATOM 672 O O . GLN A 1 82 ? 27.909 -16.033 6.301 1.00 56.84 82 GLN A O 1
ATOM 677 N N . LYS A 1 83 ? 29.216 -14.955 7.792 1.00 59.75 83 LYS A N 1
ATOM 678 C CA . LYS A 1 83 ? 28.173 -14.111 8.373 1.00 59.75 83 LYS A CA 1
ATOM 679 C C . LYS A 1 83 ? 27.538 -13.311 7.235 1.00 59.75 83 LYS A C 1
ATOM 681 O O . LYS A 1 83 ? 28.113 -12.328 6.773 1.00 59.75 83 LYS A O 1
ATOM 686 N N . LEU A 1 84 ? 26.384 -13.771 6.754 1.00 59.66 84 LEU A N 1
ATOM 687 C CA . LEU A 1 84 ? 25.562 -13.039 5.805 1.00 59.66 84 LEU A CA 1
ATOM 688 C C . LEU A 1 84 ? 25.146 -11.765 6.530 1.00 59.66 84 LEU A C 1
ATOM 690 O O . LEU A 1 84 ? 24.265 -11.789 7.387 1.00 59.66 84 LEU A O 1
ATOM 694 N N . GLU A 1 85 ? 25.826 -10.658 6.242 1.00 54.56 85 GLU A N 1
ATOM 695 C CA . GLU A 1 85 ? 25.317 -9.348 6.612 1.00 54.56 85 GLU A CA 1
ATOM 696 C C . GLU A 1 85 ? 24.035 -9.144 5.808 1.00 54.56 85 GLU A C 1
ATOM 698 O O . GLU A 1 85 ? 24.059 -8.748 4.641 1.00 54.56 85 GLU A O 1
ATOM 703 N N . SER A 1 86 ? 22.903 -9.512 6.412 1.00 57.72 86 SER A N 1
ATOM 704 C CA . SER A 1 86 ? 21.590 -9.244 5.857 1.00 57.72 86 SER A CA 1
ATOM 705 C C . SER A 1 86 ? 21.446 -7.731 5.779 1.00 57.72 86 SER A C 1
ATOM 707 O O . SER A 1 86 ? 21.202 -7.057 6.778 1.00 57.72 86 SER A O 1
ATOM 709 N N . LYS A 1 87 ? 21.636 -7.168 4.586 1.00 58.88 87 LYS A N 1
ATOM 710 C CA . LYS A 1 87 ? 21.086 -5.848 4.297 1.00 58.88 87 LYS A CA 1
ATOM 711 C C . LYS A 1 87 ? 19.574 -6.007 4.391 1.00 58.88 87 LYS A C 1
ATOM 713 O O . LYS A 1 87 ? 19.029 -6.882 3.719 1.00 58.88 87 LYS A O 1
ATOM 718 N N . ASP A 1 88 ? 18.921 -5.202 5.221 1.00 65.31 88 ASP A N 1
ATOM 719 C CA . ASP A 1 88 ? 17.464 -5.186 5.351 1.00 65.31 88 ASP A CA 1
ATOM 720 C C . ASP A 1 88 ? 16.841 -4.717 4.027 1.00 65.31 88 ASP A C 1
ATOM 722 O O . ASP A 1 88 ? 16.578 -3.533 3.812 1.00 65.31 88 ASP A O 1
ATOM 726 N N . VAL A 1 89 ? 16.658 -5.639 3.079 1.00 69.62 89 VAL A N 1
ATOM 727 C CA . VAL A 1 89 ? 15.973 -5.354 1.819 1.00 69.62 89 VAL A CA 1
ATOM 728 C C . VAL A 1 89 ? 14.477 -5.387 2.102 1.00 69.62 89 VAL A C 1
ATOM 730 O O . VAL A 1 89 ? 13.871 -6.452 2.191 1.00 69.62 89 VAL A O 1
ATOM 733 N N . LYS A 1 90 ? 13.876 -4.205 2.253 1.00 84.00 90 LYS A N 1
ATOM 734 C CA . LYS A 1 90 ? 12.425 -4.066 2.394 1.00 84.00 90 LYS A CA 1
ATOM 735 C C . LYS A 1 90 ? 11.758 -4.264 1.030 1.00 84.00 90 LYS A C 1
ATOM 737 O O . LYS A 1 90 ? 11.916 -3.444 0.126 1.00 84.00 90 LYS A O 1
ATOM 742 N N . ILE A 1 91 ? 11.018 -5.359 0.883 1.00 91.69 91 ILE A N 1
ATOM 743 C CA . ILE A 1 91 ? 10.166 -5.641 -0.279 1.00 91.69 91 ILE A CA 1
ATOM 744 C C . ILE A 1 91 ? 8.722 -5.448 0.166 1.00 91.69 91 ILE A C 1
ATOM 746 O O . ILE A 1 91 ? 8.311 -6.053 1.149 1.00 91.69 91 ILE A O 1
ATOM 750 N N . LEU A 1 92 ? 7.979 -4.604 -0.555 1.00 93.94 92 LEU A N 1
ATOM 751 C CA . LEU A 1 92 ? 6.566 -4.342 -0.282 1.00 93.94 92 LEU A CA 1
ATOM 752 C C . LEU A 1 92 ? 5.701 -4.807 -1.453 1.00 93.94 92 LEU A C 1
ATOM 754 O O . LEU A 1 92 ? 5.896 -4.323 -2.574 1.00 93.94 92 LEU A O 1
ATOM 758 N N . GLY A 1 93 ? 4.728 -5.676 -1.208 1.00 95.88 93 GLY A N 1
ATOM 759 C CA . GLY A 1 93 ? 3.815 -6.187 -2.227 1.00 95.88 93 GLY A CA 1
ATOM 760 C C . GLY A 1 93 ? 2.830 -7.232 -1.697 1.00 95.88 93 GLY A C 1
ATOM 761 O O . GLY A 1 93 ? 2.729 -7.487 -0.504 1.00 95.88 93 GLY A O 1
ATOM 762 N N . LEU A 1 94 ? 2.055 -7.799 -2.613 1.00 97.81 94 LEU A N 1
ATOM 763 C CA . LEU A 1 94 ? 1.012 -8.801 -2.396 1.00 97.81 94 LEU A CA 1
ATOM 764 C C . LEU A 1 94 ? 1.209 -10.019 -3.303 1.00 97.81 94 LEU A C 1
ATOM 766 O O . LEU A 1 94 ? 0.998 -11.147 -2.873 1.00 97.81 94 LEU A O 1
ATOM 770 N N . TYR A 1 95 ? 1.631 -9.804 -4.552 1.00 97.62 95 TYR A N 1
ATOM 771 C CA . TYR A 1 95 ? 1.679 -10.866 -5.559 1.00 97.62 95 TYR A CA 1
ATOM 772 C C . TYR A 1 95 ? 3.064 -11.479 -5.712 1.00 97.62 95 TYR A C 1
ATOM 774 O O . TYR A 1 95 ? 4.085 -10.786 -5.634 1.00 97.62 95 TYR A O 1
ATOM 782 N N . TYR A 1 96 ? 3.103 -12.774 -6.021 1.00 96.88 96 TYR A N 1
ATOM 783 C CA . TYR A 1 96 ? 4.326 -13.421 -6.476 1.00 96.88 96 TYR A CA 1
ATOM 784 C C . TYR A 1 96 ? 4.631 -13.000 -7.922 1.00 96.88 96 TYR A C 1
ATOM 786 O O . TYR A 1 96 ? 3.752 -13.088 -8.784 1.00 96.88 96 TYR A O 1
ATOM 794 N N . PRO A 1 97 ? 5.870 -12.577 -8.240 1.00 97.12 97 PRO A N 1
ATOM 795 C CA . PRO A 1 97 ? 6.214 -12.145 -9.595 1.00 97.12 97 PRO A CA 1
ATOM 796 C C . PRO A 1 97 ? 5.923 -13.199 -10.667 1.00 97.12 97 PRO A C 1
ATOM 798 O O . PRO A 1 97 ? 5.359 -12.883 -11.715 1.00 97.12 97 PRO A O 1
ATOM 801 N N . SER A 1 98 ? 6.246 -14.464 -10.386 1.00 96.75 98 SER A N 1
ATOM 802 C CA . SER A 1 98 ? 6.107 -15.575 -11.332 1.00 96.75 98 SER A CA 1
ATOM 803 C C . SER A 1 98 ? 4.665 -15.831 -11.775 1.00 96.75 98 SER A C 1
ATOM 805 O O . SER A 1 98 ? 4.459 -16.250 -12.911 1.00 96.75 98 SER A O 1
ATOM 807 N N . GLU A 1 99 ? 3.669 -15.535 -10.938 1.00 96.69 99 GLU A N 1
ATOM 808 C CA . GLU A 1 99 ? 2.246 -15.718 -11.266 1.00 96.69 99 GLU A CA 1
ATOM 809 C C . GLU A 1 99 ? 1.779 -14.801 -12.402 1.00 96.69 99 GLU A C 1
ATOM 811 O O . GLU A 1 99 ? 0.839 -15.128 -13.121 1.00 96.69 99 GLU A O 1
ATOM 816 N N . ASN A 1 100 ? 2.465 -13.672 -12.593 1.00 94.94 100 ASN A N 1
ATOM 817 C CA . ASN A 1 100 ? 2.152 -12.681 -13.619 1.00 94.94 100 ASN A CA 1
ATOM 818 C C . ASN A 1 100 ? 3.235 -12.601 -14.709 1.00 94.94 100 ASN A C 1
ATOM 820 O O . ASN A 1 100 ? 3.256 -11.650 -15.489 1.00 94.94 100 ASN A O 1
ATOM 824 N N . GLY A 1 101 ? 4.156 -13.572 -14.760 1.00 96.50 101 GLY A N 1
ATOM 825 C CA . GLY A 1 101 ? 5.284 -13.554 -15.698 1.00 96.50 101 GLY A CA 1
ATOM 826 C C . GLY A 1 101 ? 6.279 -12.415 -15.440 1.00 96.50 101 GLY A C 1
ATOM 827 O O . GLY A 1 101 ? 6.950 -11.959 -16.364 1.00 96.50 101 GLY A O 1
ATOM 828 N N . LEU A 1 102 ? 6.360 -11.932 -14.198 1.00 97.12 102 LEU A N 1
ATOM 829 C CA . LEU A 1 102 ? 7.246 -10.854 -13.765 1.00 97.12 102 LEU A CA 1
ATOM 830 C C . LEU A 1 102 ? 8.465 -11.404 -13.014 1.00 97.12 102 LEU A C 1
ATOM 832 O O . LEU A 1 102 ? 8.485 -12.532 -12.525 1.00 97.12 102 LEU A O 1
ATOM 836 N N . SER A 1 103 ? 9.497 -10.569 -12.897 1.00 96.50 103 SER A N 1
ATOM 837 C CA . SER A 1 103 ? 10.712 -10.860 -12.132 1.00 96.50 103 SER A CA 1
ATOM 838 C C . SER A 1 103 ? 10.781 -9.983 -10.886 1.00 96.50 103 SER A C 1
ATOM 840 O O . SER A 1 103 ? 10.387 -8.818 -10.930 1.00 96.50 103 SER A O 1
ATOM 842 N N . MET A 1 104 ? 11.393 -10.486 -9.808 1.00 95.31 104 MET A N 1
ATOM 843 C CA . MET A 1 104 ? 11.733 -9.663 -8.636 1.00 95.31 104 MET A CA 1
ATOM 844 C C . MET A 1 104 ? 12.595 -8.441 -8.997 1.00 95.31 104 MET A C 1
ATOM 846 O O . MET A 1 104 ? 12.642 -7.482 -8.236 1.00 95.31 104 MET A O 1
ATOM 850 N N . GLN A 1 105 ? 13.278 -8.454 -10.146 1.00 95.25 105 GLN A N 1
ATOM 851 C CA . GLN A 1 105 ? 14.125 -7.354 -10.617 1.00 95.25 105 GLN A CA 1
ATOM 852 C C . GLN A 1 105 ? 13.418 -6.393 -11.585 1.00 95.25 105 GLN A C 1
ATOM 854 O O . GLN A 1 105 ? 14.089 -5.554 -12.184 1.00 95.25 105 GLN A O 1
ATOM 859 N N . MET A 1 106 ? 12.094 -6.491 -11.765 1.00 95.25 106 MET A N 1
ATOM 860 C CA . MET A 1 106 ? 11.362 -5.726 -12.790 1.00 95.25 106 MET A CA 1
ATOM 861 C C . MET A 1 106 ? 11.573 -4.205 -12.716 1.00 95.25 106 MET A C 1
ATOM 863 O O . MET A 1 106 ? 11.590 -3.544 -13.749 1.00 95.25 106 MET A O 1
ATOM 867 N N . TRP A 1 107 ? 11.801 -3.659 -11.519 1.00 96.06 107 TRP A N 1
ATOM 868 C CA . TRP A 1 107 ? 12.026 -2.227 -11.308 1.00 96.06 107 TRP A CA 1
ATOM 869 C C . TRP A 1 107 ? 13.504 -1.822 -11.250 1.00 96.06 107 TRP A C 1
ATOM 871 O O . TRP A 1 107 ? 13.802 -0.630 -11.226 1.00 96.06 107 TRP A O 1
ATOM 881 N N . ARG A 1 108 ? 14.448 -2.776 -11.238 1.00 92.00 108 ARG A N 1
ATOM 882 C CA . ARG A 1 108 ? 15.875 -2.524 -10.948 1.00 92.00 108 ARG A CA 1
ATOM 883 C C . ARG A 1 108 ? 16.486 -1.434 -11.833 1.00 92.00 108 ARG A C 1
ATOM 885 O O . ARG A 1 108 ? 17.280 -0.631 -11.355 1.00 92.00 108 ARG A O 1
ATOM 892 N N . ASN A 1 109 ? 16.102 -1.406 -13.108 1.00 92.81 109 ASN A N 1
ATOM 893 C CA . ASN A 1 109 ? 16.646 -0.482 -14.107 1.00 92.81 109 ASN A CA 1
ATOM 894 C C . ASN A 1 109 ? 15.768 0.760 -14.338 1.00 92.81 109 ASN A C 1
ATOM 896 O O . ASN A 1 109 ? 16.083 1.575 -15.205 1.00 92.81 109 ASN A O 1
ATOM 900 N N . SER A 1 110 ? 14.662 0.907 -13.608 1.00 96.31 110 SER A N 1
ATOM 901 C CA . SER A 1 110 ? 13.745 2.034 -13.774 1.00 96.31 110 SER A CA 1
ATOM 902 C C . SER A 1 110 ? 14.325 3.316 -13.177 1.00 96.31 110 SER A C 1
ATOM 904 O O . SER A 1 110 ? 14.998 3.289 -12.147 1.00 96.31 110 SER A O 1
ATOM 906 N N . ASN A 1 111 ? 14.057 4.455 -13.820 1.00 97.56 111 ASN A N 1
ATOM 907 C CA . ASN A 1 111 ? 14.439 5.761 -13.299 1.00 97.56 111 ASN A CA 1
ATOM 908 C C . ASN A 1 111 ? 13.333 6.338 -12.407 1.00 97.56 111 ASN A C 1
ATOM 910 O O . ASN A 1 111 ? 12.190 6.500 -12.828 1.00 97.56 111 ASN A O 1
ATOM 914 N N . GLY A 1 112 ? 13.695 6.712 -11.188 1.00 97.06 112 GLY A N 1
ATOM 915 C CA . GLY A 1 112 ? 12.803 7.293 -10.200 1.00 97.06 112 GLY A CA 1
ATOM 916 C C . GLY A 1 112 ? 12.073 8.564 -10.623 1.00 97.06 112 GLY A C 1
ATOM 917 O O . GLY A 1 112 ? 10.877 8.705 -10.367 1.00 97.06 112 GLY A O 1
ATOM 918 N N . ASN A 1 113 ? 12.759 9.482 -11.306 1.00 97.50 113 ASN A N 1
ATOM 919 C CA . ASN A 1 113 ? 12.158 10.733 -11.772 1.00 97.50 113 ASN A CA 1
ATOM 920 C C . ASN A 1 113 ? 11.137 10.485 -12.888 1.00 97.50 113 ASN A C 1
ATOM 922 O O . ASN A 1 113 ? 10.086 11.127 -12.920 1.00 97.50 113 ASN A O 1
ATOM 926 N N . GLU A 1 114 ? 11.414 9.521 -13.769 1.00 97.69 114 GLU A N 1
ATOM 927 C CA . GLU A 1 114 ? 10.461 9.091 -14.795 1.00 97.69 114 GLU A CA 1
ATOM 928 C C . GLU A 1 114 ? 9.218 8.469 -14.155 1.00 97.69 114 GLU A C 1
ATOM 930 O O . GLU A 1 114 ? 8.104 8.853 -14.506 1.00 97.69 114 GLU A O 1
ATOM 935 N N . LEU A 1 115 ? 9.388 7.594 -13.155 1.00 97.44 115 LEU A N 1
ATOM 936 C CA . LEU A 1 115 ? 8.261 7.015 -12.416 1.00 97.44 115 LEU A CA 1
ATOM 937 C C . LEU A 1 115 ? 7.392 8.100 -11.773 1.00 97.44 115 LEU A C 1
ATOM 939 O O . LEU A 1 115 ? 6.179 8.103 -11.974 1.00 97.44 115 LEU A O 1
ATOM 943 N N . LYS A 1 116 ? 7.998 9.067 -11.072 1.00 97.12 116 LYS A N 1
ATOM 944 C CA . LYS A 1 116 ? 7.271 10.200 -10.471 1.00 97.12 116 LYS A CA 1
ATOM 945 C C . LYS A 1 116 ? 6.472 10.976 -11.524 1.00 97.12 116 LYS A C 1
ATOM 947 O O . LYS A 1 116 ? 5.308 11.298 -11.299 1.00 97.12 116 LYS A O 1
ATOM 952 N N . SER A 1 117 ? 7.068 11.243 -12.687 1.00 97.56 117 SER A N 1
ATOM 953 C CA . SER A 1 117 ? 6.401 11.948 -13.790 1.00 97.56 117 SER A CA 1
ATOM 954 C C . SER A 1 117 ? 5.237 11.150 -14.392 1.00 97.56 117 SER A C 1
ATOM 956 O O . SER A 1 117 ? 4.166 11.714 -14.647 1.00 97.56 117 SER A O 1
ATOM 958 N N . ILE A 1 118 ? 5.423 9.840 -14.578 1.00 96.88 118 ILE A N 1
ATOM 959 C CA . ILE A 1 118 ? 4.396 8.929 -15.090 1.00 96.88 118 ILE A CA 1
ATOM 960 C C . ILE A 1 118 ? 3.211 8.897 -14.126 1.00 96.88 118 ILE A C 1
ATOM 962 O O . ILE A 1 118 ? 2.092 9.189 -14.545 1.00 96.88 118 ILE A O 1
ATOM 966 N N . PHE A 1 119 ? 3.438 8.631 -12.838 1.00 96.38 119 PHE A N 1
ATOM 967 C CA . PHE A 1 119 ? 2.354 8.549 -11.857 1.00 96.38 119 PHE A CA 1
ATOM 968 C C . PHE A 1 119 ? 1.637 9.889 -11.658 1.00 96.38 119 PHE A C 1
ATOM 970 O O . PHE A 1 119 ? 0.411 9.920 -11.698 1.00 96.38 119 PHE A O 1
ATOM 977 N N . ALA A 1 120 ? 2.359 11.014 -11.634 1.00 95.88 120 ALA A N 1
ATOM 978 C CA . ALA A 1 120 ? 1.735 12.341 -11.604 1.00 95.88 120 ALA A CA 1
ATOM 979 C C . ALA A 1 120 ? 0.880 12.648 -12.853 1.00 95.88 120 ALA A C 1
ATOM 981 O O . ALA A 1 120 ? -0.008 13.505 -12.816 1.00 95.88 120 ALA A O 1
ATOM 982 N N . SER A 1 121 ? 1.159 11.995 -13.985 1.00 96.12 121 SER A N 1
ATOM 983 C CA . SER A 1 121 ? 0.355 12.113 -15.206 1.00 96.12 121 SER A CA 1
ATOM 984 C C . SER A 1 121 ? -0.859 11.189 -15.167 1.00 96.12 121 SER A C 1
ATOM 986 O O . SER A 1 121 ? -1.961 11.625 -15.498 1.00 96.12 121 SER A O 1
ATOM 988 N N . LEU A 1 122 ? -0.677 9.949 -14.706 1.00 94.62 122 LEU A N 1
ATOM 989 C CA . LEU A 1 122 ? -1.758 8.985 -14.481 1.00 94.62 122 LEU A CA 1
ATOM 990 C C . LEU A 1 122 ? -2.771 9.502 -13.451 1.00 94.62 122 LEU A C 1
ATOM 992 O O . LEU A 1 122 ? -3.968 9.252 -13.581 1.00 94.62 122 LEU A O 1
ATOM 996 N N . ASP A 1 123 ? -2.329 10.296 -12.474 1.00 92.00 123 ASP A N 1
ATOM 997 C CA . ASP A 1 123 ? -3.205 10.917 -11.481 1.00 92.00 123 ASP A CA 1
ATOM 998 C C . ASP A 1 123 ? -4.253 11.853 -12.095 1.00 92.00 123 ASP A C 1
ATOM 1000 O O . ASP A 1 123 ? -5.348 11.983 -11.548 1.00 92.00 123 ASP A O 1
ATOM 1004 N N . LYS A 1 124 ? -3.982 12.416 -13.275 1.00 94.81 124 LYS A N 1
ATOM 1005 C CA . LYS A 1 124 ? -4.864 13.368 -13.972 1.00 94.81 124 LYS A CA 1
ATOM 1006 C C . LYS A 1 124 ? -5.866 12.706 -14.918 1.00 94.81 124 LYS A C 1
ATOM 1008 O O . LYS A 1 124 ? -6.614 13.415 -15.587 1.00 94.81 124 LYS A O 1
ATOM 1013 N N . ILE A 1 125 ? -5.836 11.380 -15.033 1.00 93.62 125 ILE A N 1
ATOM 1014 C CA . ILE A 1 125 ? -6.604 10.627 -16.025 1.00 93.62 125 ILE A CA 1
ATOM 1015 C C . ILE A 1 125 ? -7.460 9.576 -15.313 1.00 93.62 125 ILE A C 1
ATOM 1017 O O . ILE A 1 125 ? -7.024 8.954 -14.337 1.00 93.62 125 ILE A O 1
ATOM 1021 N N . ASP A 1 126 ? -8.665 9.360 -15.838 1.00 94.25 126 ASP A N 1
ATOM 1022 C CA . ASP A 1 126 ? -9.511 8.226 -15.479 1.00 94.25 126 ASP A CA 1
ATOM 1023 C C . ASP A 1 126 ? -9.064 6.997 -16.270 1.00 94.25 126 ASP A C 1
ATOM 1025 O O . ASP A 1 126 ? -9.208 6.916 -17.494 1.00 94.25 126 ASP A O 1
ATOM 1029 N N . LEU A 1 127 ? -8.472 6.039 -15.567 1.00 94.19 127 LEU A N 1
ATOM 1030 C CA . LEU A 1 127 ? -7.968 4.813 -16.168 1.00 94.19 127 LEU A CA 1
ATOM 1031 C C . LEU A 1 127 ? -9.094 3.798 -16.370 1.00 94.19 127 LEU A C 1
ATOM 1033 O O . LEU A 1 127 ? -10.022 3.689 -15.568 1.00 94.19 127 LEU A O 1
ATOM 1037 N N . SER A 1 128 ? -8.990 3.011 -17.443 1.00 96.44 128 SER A N 1
ATOM 1038 C CA . SER A 1 128 ? -9.873 1.862 -17.634 1.00 96.44 128 SER A CA 1
ATOM 1039 C C . SER A 1 128 ? -9.635 0.814 -16.544 1.00 96.44 128 SER A C 1
ATOM 1041 O O . SER A 1 128 ? -8.580 0.773 -15.906 1.00 96.44 128 SER A O 1
ATOM 1043 N N . LYS A 1 129 ? -10.603 -0.091 -16.364 1.00 96.25 129 LYS A N 1
ATOM 1044 C CA . LYS A 1 129 ? -10.465 -1.221 -15.435 1.00 96.25 129 LYS A CA 1
ATOM 1045 C C . LYS A 1 129 ? -9.196 -2.039 -15.711 1.00 96.25 129 LYS A C 1
ATOM 1047 O O . LYS A 1 129 ? -8.477 -2.377 -14.777 1.00 96.25 129 LYS A O 1
ATOM 1052 N N . ASP A 1 130 ? -8.906 -2.306 -16.982 1.00 97.25 130 ASP A N 1
ATOM 1053 C CA . ASP A 1 130 ? -7.735 -3.091 -17.379 1.00 97.25 130 ASP A CA 1
ATOM 1054 C C . ASP A 1 130 ? -6.430 -2.333 -17.108 1.00 97.25 130 ASP A C 1
ATOM 1056 O O . ASP A 1 130 ? -5.476 -2.913 -16.598 1.00 97.25 130 ASP A O 1
ATOM 1060 N N . ALA A 1 131 ? -6.397 -1.021 -17.369 1.00 96.75 131 ALA A N 1
ATOM 1061 C CA . ALA A 1 131 ? -5.235 -0.189 -17.066 1.00 96.75 131 ALA A CA 1
ATOM 1062 C C . ALA A 1 131 ? -4.961 -0.122 -15.555 1.00 96.75 131 ALA A C 1
ATOM 1064 O O . ALA A 1 131 ? -3.817 -0.287 -15.133 1.00 96.75 131 ALA A O 1
ATOM 1065 N N . ASN A 1 132 ? -6.006 0.038 -14.735 1.00 96.81 132 ASN A N 1
ATOM 1066 C CA . ASN A 1 132 ? -5.875 -0.038 -13.280 1.00 96.81 132 ASN A CA 1
ATOM 1067 C C . ASN A 1 132 ? -5.352 -1.403 -12.834 1.00 96.81 132 ASN A C 1
ATOM 1069 O O . ASN A 1 132 ? -4.461 -1.453 -11.992 1.00 96.81 132 ASN A O 1
ATOM 1073 N N . LYS A 1 133 ? -5.826 -2.503 -13.434 1.00 97.06 133 LYS A N 1
ATOM 1074 C CA . LYS A 1 133 ? -5.340 -3.843 -13.087 1.00 97.06 133 LYS A CA 1
ATOM 1075 C C . LYS A 1 133 ? -3.866 -4.048 -13.448 1.00 97.06 133 LYS A C 1
ATOM 1077 O O . LYS A 1 133 ? -3.140 -4.675 -12.682 1.00 97.06 133 LYS A O 1
ATOM 1082 N N . ILE A 1 134 ? -3.404 -3.500 -14.573 1.00 97.25 134 ILE A N 1
ATOM 1083 C CA . ILE A 1 134 ? -1.982 -3.541 -14.949 1.00 97.25 134 ILE A CA 1
ATOM 1084 C C . ILE A 1 134 ? -1.133 -2.796 -13.915 1.00 97.25 134 ILE A C 1
ATOM 1086 O O . ILE A 1 134 ? -0.101 -3.317 -13.488 1.00 97.25 134 ILE A O 1
ATOM 1090 N N . ILE A 1 135 ? -1.560 -1.604 -13.488 1.00 96.69 135 ILE A N 1
ATOM 1091 C CA . ILE A 1 135 ? -0.835 -0.828 -12.472 1.00 96.69 135 ILE A CA 1
ATOM 1092 C C . ILE A 1 135 ? -0.852 -1.549 -11.124 1.00 96.69 135 ILE A C 1
ATOM 1094 O O . ILE A 1 135 ? 0.197 -1.648 -10.496 1.00 96.69 135 ILE A O 1
ATOM 1098 N N . GLU A 1 136 ? -1.998 -2.096 -10.716 1.00 97.62 136 GLU A N 1
ATOM 1099 C CA . GLU A 1 136 ? -2.146 -2.886 -9.491 1.00 97.62 136 GLU A CA 1
ATOM 1100 C C . GLU A 1 136 ? -1.134 -4.033 -9.449 1.00 97.62 136 GLU A C 1
ATOM 1102 O O . GLU A 1 136 ? -0.341 -4.125 -8.516 1.00 97.62 136 GLU A O 1
ATOM 1107 N N . ILE A 1 137 ? -1.104 -4.868 -10.494 1.00 98.06 137 ILE A N 1
ATOM 1108 C CA . ILE A 1 137 ? -0.151 -5.978 -10.602 1.00 98.06 137 ILE A CA 1
ATOM 1109 C C . ILE A 1 137 ? 1.282 -5.441 -10.580 1.00 98.06 137 ILE A C 1
ATOM 1111 O O . ILE A 1 137 ? 2.124 -5.972 -9.863 1.00 98.06 137 ILE A O 1
ATOM 1115 N N . SER A 1 138 ? 1.570 -4.370 -11.320 1.00 96.50 138 SER A N 1
ATOM 1116 C CA . SER A 1 138 ? 2.931 -3.834 -11.428 1.00 96.50 138 SER A CA 1
ATOM 1117 C C . SER A 1 138 ? 3.452 -3.273 -10.097 1.00 96.50 138 SER A C 1
ATOM 1119 O O . SER A 1 138 ? 4.596 -3.533 -9.724 1.00 96.50 138 SER A O 1
ATOM 1121 N N . LEU A 1 139 ? 2.631 -2.506 -9.372 1.00 97.00 139 LEU A N 1
ATOM 1122 C CA . LEU A 1 139 ? 3.007 -1.863 -8.110 1.00 97.00 139 LEU A CA 1
ATOM 1123 C C . LEU A 1 139 ? 2.982 -2.828 -6.926 1.00 97.00 139 LEU A C 1
ATOM 1125 O O . LEU A 1 139 ? 3.832 -2.721 -6.041 1.00 97.00 139 LEU A O 1
ATOM 1129 N N . LEU A 1 140 ? 2.019 -3.750 -6.895 1.00 97.88 140 LEU A N 1
ATOM 1130 C CA . LEU A 1 140 ? 1.794 -4.650 -5.764 1.00 97.88 140 LEU A CA 1
ATOM 1131 C C . LEU A 1 140 ? 2.429 -6.030 -5.972 1.00 97.88 140 LEU A C 1
ATOM 1133 O O . LEU A 1 140 ? 2.212 -6.927 -5.171 1.00 97.88 140 LEU A O 1
ATOM 1137 N N . THR A 1 141 ? 3.242 -6.235 -7.005 1.00 98.00 141 THR A N 1
ATOM 1138 C CA . THR A 1 141 ? 4.101 -7.424 -7.088 1.00 98.00 141 THR A CA 1
ATOM 1139 C C . THR A 1 141 ? 5.294 -7.287 -6.141 1.00 98.00 141 THR A C 1
ATOM 1141 O O . THR A 1 141 ? 5.931 -6.233 -6.081 1.00 98.00 141 THR A O 1
ATOM 1144 N N . ASN A 1 142 ? 5.620 -8.364 -5.420 1.00 97.00 142 ASN A N 1
ATOM 1145 C CA . ASN A 1 142 ? 6.788 -8.455 -4.544 1.00 97.00 142 ASN A CA 1
ATOM 1146 C C . ASN A 1 142 ? 8.088 -8.393 -5.359 1.00 97.00 142 ASN A C 1
ATOM 1148 O O . ASN A 1 142 ? 8.586 -9.404 -5.854 1.00 97.00 142 ASN A O 1
ATOM 1152 N N . ALA A 1 143 ? 8.634 -7.191 -5.515 1.00 95.44 143 ALA A N 1
ATOM 1153 C CA . ALA A 1 143 ? 9.832 -6.924 -6.298 1.00 95.44 143 ALA A CA 1
ATOM 1154 C C . ALA A 1 143 ? 10.738 -5.900 -5.604 1.00 95.44 143 ALA A C 1
ATOM 1156 O O . ALA A 1 143 ? 10.276 -5.064 -4.823 1.00 95.44 143 ALA A O 1
ATOM 1157 N N . ASN A 1 144 ? 12.031 -5.942 -5.929 1.00 94.75 144 ASN A N 1
ATOM 1158 C CA . ASN A 1 144 ? 12.994 -4.931 -5.504 1.00 94.75 144 ASN A CA 1
ATOM 1159 C C . ASN A 1 144 ? 12.579 -3.567 -6.055 1.00 94.75 144 ASN A C 1
ATOM 1161 O O . ASN A 1 144 ? 12.162 -3.474 -7.208 1.00 94.75 144 ASN A O 1
ATOM 1165 N N . TYR A 1 145 ? 12.711 -2.516 -5.252 1.00 93.88 145 TYR A N 1
ATOM 1166 C CA . TYR A 1 145 ? 12.435 -1.152 -5.696 1.00 93.88 145 TYR A CA 1
ATOM 1167 C C . TYR A 1 145 ? 13.540 -0.643 -6.652 1.00 93.88 145 TYR A C 1
ATOM 1169 O O . TYR A 1 145 ? 14.647 -1.195 -6.668 1.00 93.88 145 TYR A O 1
ATOM 1177 N N . PRO A 1 146 ? 13.270 0.392 -7.471 1.00 94.12 146 PRO A N 1
ATOM 1178 C CA . PRO A 1 146 ? 14.279 0.959 -8.361 1.00 94.12 146 PRO A CA 1
ATOM 1179 C C . PRO A 1 146 ? 15.451 1.554 -7.577 1.00 94.12 146 PRO A C 1
ATOM 1181 O O . PRO A 1 146 ? 15.247 2.311 -6.634 1.00 94.12 146 PRO A O 1
ATOM 1184 N N . SER A 1 147 ? 16.688 1.282 -7.999 1.00 87.25 147 SER A N 1
ATOM 1185 C CA . SER A 1 147 ? 17.879 1.823 -7.327 1.00 87.25 147 SER A CA 1
ATOM 1186 C C . SER A 1 147 ? 18.323 3.193 -7.854 1.00 87.25 147 SER A C 1
ATOM 1188 O O . SER A 1 147 ? 19.273 3.768 -7.327 1.00 87.25 147 SER A O 1
ATOM 1190 N N . LYS A 1 148 ? 17.698 3.701 -8.926 1.00 95.69 148 LYS A N 1
ATOM 1191 C CA . LYS A 1 148 ? 18.111 4.928 -9.620 1.00 95.69 148 LYS A CA 1
ATOM 1192 C C . LYS A 1 148 ? 17.126 6.068 -9.350 1.00 95.69 148 LYS A C 1
ATOM 1194 O O . LYS A 1 148 ? 15.970 5.976 -9.745 1.00 95.69 148 LYS A O 1
ATOM 1199 N N . ASP A 1 149 ? 17.606 7.165 -8.763 1.00 97.00 149 ASP A N 1
ATOM 1200 C CA . ASP A 1 149 ? 16.891 8.445 -8.585 1.00 97.00 149 ASP A CA 1
ATOM 1201 C C . ASP A 1 149 ? 15.559 8.386 -7.795 1.00 97.00 149 ASP A C 1
ATOM 1203 O O . ASP A 1 149 ? 14.680 9.233 -7.981 1.00 97.00 149 ASP A O 1
ATOM 1207 N N . ILE A 1 150 ? 15.385 7.396 -6.914 1.00 96.44 150 ILE A N 1
ATOM 1208 C CA . ILE A 1 150 ? 14.240 7.294 -5.994 1.00 96.44 150 ILE A CA 1
ATOM 1209 C C . ILE A 1 150 ? 14.641 6.567 -4.711 1.00 96.44 150 ILE A C 1
ATOM 1211 O O . ILE A 1 150 ? 15.403 5.600 -4.759 1.00 96.44 150 ILE A O 1
ATOM 1215 N N . SER A 1 151 ? 14.144 7.036 -3.565 1.00 94.69 151 SER A N 1
ATOM 1216 C CA . SER A 1 151 ? 14.296 6.312 -2.298 1.00 94.69 151 SER A CA 1
ATOM 1217 C C . SER A 1 151 ? 13.225 5.228 -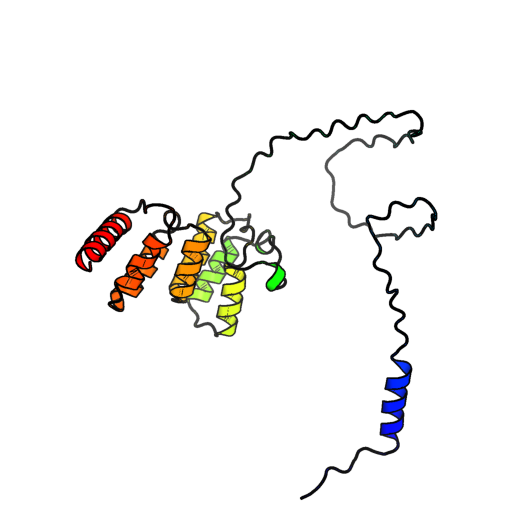2.134 1.00 94.69 151 SER A C 1
ATOM 1219 O O . SER A 1 151 ? 12.208 5.213 -2.832 1.00 94.69 151 SER A O 1
ATOM 1221 N N . PHE A 1 152 ? 13.433 4.319 -1.183 1.00 92.94 152 PHE A N 1
ATOM 1222 C CA . PHE A 1 152 ? 12.423 3.325 -0.829 1.00 92.94 152 PHE A CA 1
ATOM 1223 C C . PHE A 1 152 ? 11.113 3.989 -0.372 1.00 92.94 152 PHE A C 1
ATOM 1225 O O . PHE A 1 152 ? 10.035 3.597 -0.811 1.00 92.94 152 PHE A O 1
ATOM 1232 N N . GLU A 1 153 ? 11.208 5.028 0.457 1.00 93.69 153 GLU A N 1
ATOM 1233 C CA . GLU A 1 153 ? 10.070 5.782 0.988 1.00 93.69 153 GLU A CA 1
ATOM 1234 C C . GLU A 1 153 ? 9.309 6.491 -0.134 1.00 93.69 153 GLU A C 1
ATOM 1236 O O . GLU A 1 153 ? 8.086 6.416 -0.198 1.00 93.69 153 GLU A O 1
ATOM 1241 N N . GLU A 1 154 ? 10.021 7.126 -1.069 1.00 95.56 154 GLU A N 1
ATOM 1242 C CA . GLU A 1 154 ? 9.396 7.767 -2.227 1.00 95.56 154 GLU A CA 1
ATOM 1243 C C . GLU A 1 154 ? 8.664 6.754 -3.116 1.00 95.56 154 GLU A C 1
ATOM 1245 O O . GLU A 1 154 ? 7.556 7.027 -3.578 1.00 95.56 154 GLU A O 1
ATOM 1250 N N . PHE A 1 155 ? 9.249 5.573 -3.342 1.00 96.31 155 PHE A N 1
ATOM 1251 C CA . PHE A 1 155 ? 8.597 4.514 -4.110 1.00 96.31 155 PHE A CA 1
ATOM 1252 C C . PHE A 1 155 ? 7.400 3.911 -3.362 1.00 96.31 155 PHE A C 1
ATOM 1254 O O . PHE A 1 155 ? 6.360 3.662 -3.970 1.00 96.31 155 PHE A O 1
ATOM 1261 N N . SER A 1 156 ? 7.509 3.729 -2.045 1.00 95.88 156 SER A N 1
ATOM 1262 C CA . SER A 1 156 ? 6.398 3.295 -1.191 1.00 95.88 156 SER A CA 1
ATOM 1263 C C . SER A 1 156 ? 5.235 4.291 -1.241 1.00 95.88 156 SER A C 1
ATOM 1265 O O . SER A 1 156 ? 4.086 3.895 -1.429 1.00 95.88 156 SER A O 1
ATOM 1267 N N . ASN A 1 157 ? 5.529 5.594 -1.207 1.00 96.06 157 ASN A N 1
ATOM 1268 C CA . ASN A 1 157 ? 4.517 6.645 -1.314 1.00 96.06 157 ASN A CA 1
ATOM 1269 C C . ASN A 1 157 ? 3.782 6.619 -2.659 1.00 96.06 157 ASN A C 1
ATOM 1271 O O . ASN A 1 157 ? 2.577 6.846 -2.688 1.00 96.06 157 ASN A O 1
ATOM 1275 N N . ILE A 1 158 ? 4.455 6.284 -3.768 1.00 96.88 158 ILE A N 1
ATOM 1276 C CA . ILE A 1 158 ? 3.774 6.069 -5.058 1.00 96.88 158 ILE A CA 1
ATOM 1277 C C . ILE A 1 158 ? 2.720 4.957 -4.935 1.00 96.88 158 ILE A C 1
ATOM 1279 O O . ILE A 1 158 ? 1.598 5.125 -5.416 1.00 96.88 158 ILE A O 1
ATOM 1283 N N . LYS A 1 159 ? 3.050 3.844 -4.262 1.00 97.12 159 LYS A N 1
ATOM 1284 C CA . LYS A 1 159 ? 2.106 2.737 -4.034 1.00 97.12 159 LYS A CA 1
ATOM 1285 C C . LYS A 1 159 ? 0.928 3.178 -3.169 1.00 97.12 159 LYS A C 1
ATOM 1287 O O . LYS A 1 159 ? -0.217 2.970 -3.565 1.00 97.12 159 LYS A O 1
ATOM 1292 N N . SER A 1 160 ? 1.200 3.825 -2.035 1.00 97.50 160 SER A N 1
ATOM 1293 C CA . SER A 1 160 ? 0.170 4.319 -1.113 1.00 97.50 160 SER A CA 1
ATOM 1294 C C . SER A 1 160 ? -0.762 5.333 -1.779 1.00 97.50 160 SER A C 1
ATOM 1296 O O . SER A 1 160 ? -1.979 5.207 -1.671 1.00 97.50 160 SER A O 1
ATOM 1298 N N . ASN A 1 161 ? -0.219 6.282 -2.546 1.00 97.12 161 ASN A N 1
ATOM 1299 C CA . ASN A 1 161 ? -1.014 7.276 -3.269 1.00 97.12 161 ASN A CA 1
ATOM 1300 C C . ASN A 1 161 ? -1.927 6.627 -4.313 1.00 97.12 161 ASN A C 1
ATOM 1302 O O . ASN A 1 161 ? -3.106 6.974 -4.406 1.00 97.12 161 ASN A O 1
ATOM 1306 N N . TRP A 1 162 ? -1.410 5.654 -5.070 1.00 97.19 162 TRP A N 1
ATOM 1307 C CA . TRP A 1 162 ? -2.224 4.918 -6.035 1.00 97.19 162 TRP A CA 1
ATOM 1308 C C . TRP A 1 162 ? -3.338 4.115 -5.346 1.00 97.19 162 TRP A C 1
ATOM 1310 O O . TRP A 1 162 ? -4.486 4.152 -5.791 1.00 97.19 162 TRP A O 1
ATOM 1320 N N . LEU A 1 163 ? -3.028 3.441 -4.233 1.00 97.88 163 LEU A N 1
ATOM 1321 C CA . LEU A 1 163 ? -3.999 2.698 -3.427 1.00 97.88 163 LEU A CA 1
ATOM 1322 C C . LEU A 1 163 ? -5.132 3.604 -2.916 1.00 97.88 163 LEU A C 1
ATOM 1324 O O . LEU A 1 163 ? -6.303 3.265 -3.088 1.00 97.88 163 LEU A O 1
ATOM 1328 N N . ILE A 1 164 ? -4.795 4.777 -2.367 1.00 97.44 164 ILE A N 1
ATOM 1329 C CA . ILE A 1 164 ? -5.764 5.792 -1.920 1.00 97.44 164 ILE A CA 1
ATOM 1330 C C . ILE A 1 164 ? -6.648 6.238 -3.087 1.00 97.44 164 ILE A C 1
ATOM 1332 O O . ILE A 1 164 ? -7.876 6.226 -2.972 1.00 97.44 164 ILE A O 1
ATOM 1336 N N . LYS A 1 165 ? -6.041 6.574 -4.234 1.00 95.00 165 LYS A N 1
ATOM 1337 C CA . LYS A 1 165 ? -6.772 7.012 -5.432 1.00 95.00 165 LYS A CA 1
ATOM 1338 C C . LYS A 1 165 ? -7.735 5.937 -5.951 1.00 95.00 165 LYS A C 1
ATOM 1340 O O . LYS A 1 165 ? -8.831 6.273 -6.390 1.00 95.00 165 LYS A O 1
ATOM 1345 N N . ASN A 1 166 ? -7.341 4.663 -5.920 1.00 93.94 166 ASN A N 1
ATOM 1346 C CA . ASN A 1 166 ? -8.184 3.552 -6.371 1.00 93.94 166 ASN A CA 1
ATOM 1347 C C . ASN A 1 166 ? -9.266 3.166 -5.339 1.00 93.94 166 ASN A C 1
ATOM 1349 O O . ASN A 1 166 ? -10.243 2.509 -5.692 1.00 93.94 166 ASN A O 1
ATOM 1353 N N . SER A 1 167 ? -9.102 3.577 -4.074 1.00 94.00 167 SER A N 1
ATOM 1354 C CA . SER A 1 167 ? -10.093 3.484 -2.986 1.00 94.00 167 SER A CA 1
ATOM 1355 C C . SER A 1 167 ? -10.680 2.082 -2.749 1.00 94.00 167 SER A C 1
ATOM 1357 O O . SER A 1 167 ? -11.796 1.930 -2.244 1.00 94.00 167 SER A O 1
ATOM 1359 N N . ASN A 1 168 ? -9.933 1.034 -3.096 1.00 97.56 168 ASN A N 1
ATOM 1360 C CA . ASN A 1 168 ? -10.310 -0.342 -2.799 1.00 97.56 168 ASN A CA 1
ATOM 1361 C C . ASN A 1 168 ? -9.870 -0.690 -1.368 1.00 97.56 168 ASN A C 1
ATOM 1363 O O . ASN A 1 168 ? -8.723 -1.069 -1.146 1.00 97.56 168 ASN A O 1
ATOM 1367 N N . LEU A 1 169 ? -10.779 -0.529 -0.402 1.00 98.06 169 LEU A N 1
ATOM 1368 C CA . LEU A 1 169 ? -10.471 -0.676 1.027 1.00 98.06 169 LEU A CA 1
ATOM 1369 C C . LEU A 1 169 ? -9.989 -2.082 1.404 1.00 98.06 169 LEU A C 1
ATOM 1371 O O . LEU A 1 169 ? -9.072 -2.197 2.210 1.00 98.06 169 LEU A O 1
ATOM 1375 N N . ASP A 1 170 ? -10.550 -3.129 0.793 1.00 97.25 170 ASP A N 1
ATOM 1376 C CA . ASP A 1 170 ? -10.136 -4.510 1.070 1.00 97.25 170 ASP A CA 1
ATOM 1377 C C . ASP A 1 170 ? -8.687 -4.744 0.608 1.00 97.25 170 ASP A C 1
ATOM 1379 O O . ASP A 1 170 ? -7.882 -5.318 1.337 1.00 97.25 170 ASP A O 1
ATOM 1383 N N . LEU A 1 171 ? -8.325 -4.216 -0.569 1.00 98.25 171 LEU A N 1
ATOM 1384 C CA . LEU A 1 171 ? -6.957 -4.281 -1.092 1.00 98.25 171 LEU A CA 1
ATOM 1385 C C . LEU A 1 171 ? -5.970 -3.481 -0.228 1.00 98.25 171 LEU A C 1
ATOM 1387 O O . LEU A 1 171 ? -4.835 -3.906 -0.027 1.00 98.25 171 LEU A O 1
ATOM 1391 N N . ILE A 1 172 ? -6.393 -2.320 0.280 1.00 98.50 172 ILE A N 1
ATOM 1392 C CA . ILE A 1 172 ? -5.581 -1.498 1.188 1.00 98.50 172 ILE A CA 1
ATOM 1393 C C . ILE A 1 172 ? -5.329 -2.237 2.500 1.00 98.50 172 ILE A C 1
ATOM 1395 O O . ILE A 1 172 ? -4.190 -2.277 2.962 1.00 98.50 172 ILE A O 1
ATOM 1399 N N . GLU A 1 173 ? -6.369 -2.829 3.092 1.00 97.88 173 GLU A N 1
ATOM 1400 C CA . GLU A 1 173 ? -6.241 -3.620 4.316 1.00 97.88 173 GLU A CA 1
ATOM 1401 C C . GLU A 1 173 ? -5.283 -4.800 4.103 1.00 97.88 173 GLU A C 1
ATOM 1403 O O . GLU A 1 173 ? -4.356 -4.990 4.891 1.00 97.88 173 GLU A O 1
ATOM 1408 N N . GLU A 1 174 ? -5.455 -5.552 3.012 1.00 97.69 174 GLU A N 1
ATOM 1409 C CA . GLU A 1 174 ? -4.584 -6.676 2.662 1.00 97.69 174 GLU A CA 1
ATOM 1410 C C . GLU A 1 174 ? -3.125 -6.232 2.485 1.00 97.69 174 GLU A C 1
ATOM 1412 O O . GLU A 1 174 ? -2.217 -6.870 3.024 1.00 97.69 174 GLU A O 1
ATOM 1417 N N . TYR A 1 175 ? -2.892 -5.114 1.788 1.00 97.94 175 TYR A N 1
ATOM 1418 C CA . TYR A 1 175 ? -1.561 -4.539 1.588 1.00 97.94 175 TYR A CA 1
ATOM 1419 C C . TYR A 1 175 ? -0.901 -4.131 2.907 1.00 97.94 175 TYR A C 1
ATOM 1421 O O . TYR A 1 175 ? 0.250 -4.499 3.146 1.00 97.94 175 TYR A O 1
ATOM 1429 N N . LEU A 1 176 ? -1.622 -3.416 3.776 1.00 97.56 176 LEU A N 1
ATOM 1430 C CA . LEU A 1 176 ? -1.112 -2.970 5.074 1.00 97.56 176 LEU A CA 1
ATOM 1431 C C . LEU A 1 176 ? -0.760 -4.150 5.986 1.00 97.56 176 LEU A C 1
ATOM 1433 O O . LEU A 1 176 ? 0.315 -4.156 6.581 1.00 97.56 176 LEU A O 1
ATOM 1437 N N . ILE A 1 177 ? -1.641 -5.150 6.083 1.00 96.62 177 ILE A N 1
ATOM 1438 C CA . ILE A 1 177 ? -1.445 -6.304 6.970 1.00 96.62 177 ILE A CA 1
ATOM 1439 C C . ILE A 1 177 ? -0.332 -7.219 6.464 1.00 96.62 177 ILE A C 1
ATOM 1441 O O . ILE A 1 177 ? 0.541 -7.596 7.245 1.00 96.62 177 ILE A O 1
ATOM 1445 N N . SER A 1 178 ? -0.325 -7.548 5.170 1.00 95.56 178 SER A N 1
ATOM 1446 C CA . SER A 1 178 ? 0.657 -8.484 4.598 1.00 95.56 178 SER A CA 1
ATOM 1447 C C . SER A 1 178 ? 2.087 -7.951 4.662 1.00 95.56 178 SER A C 1
ATOM 1449 O O . SER A 1 178 ? 3.029 -8.733 4.739 1.00 95.56 178 SER A O 1
ATOM 1451 N N . ASN A 1 179 ? 2.242 -6.626 4.651 1.00 95.12 179 ASN A N 1
ATOM 1452 C CA . ASN A 1 179 ? 3.537 -5.951 4.690 1.00 95.12 179 ASN A CA 1
ATOM 1453 C C . ASN A 1 179 ? 3.862 -5.333 6.061 1.00 95.12 179 ASN A C 1
ATOM 1455 O O . ASN A 1 179 ? 4.866 -4.640 6.187 1.00 95.12 179 ASN A O 1
ATOM 1459 N N . GLU A 1 180 ? 3.016 -5.561 7.071 1.00 94.81 180 GLU A N 1
ATOM 1460 C CA . GLU A 1 180 ? 3.178 -5.058 8.443 1.00 94.81 180 GLU A CA 1
ATOM 1461 C C . GLU A 1 180 ? 3.321 -3.524 8.554 1.00 94.81 180 GLU A C 1
ATOM 1463 O O . GLU A 1 180 ? 3.946 -3.021 9.478 1.00 94.81 180 GLU A O 1
ATOM 1468 N N . LEU A 1 181 ? 2.680 -2.765 7.658 1.00 94.88 181 LEU A N 1
ATOM 1469 C CA . LEU A 1 181 ? 2.913 -1.323 7.449 1.00 94.88 181 LEU A CA 1
ATOM 1470 C C . LEU A 1 181 ? 2.164 -0.390 8.412 1.00 94.88 181 LEU A C 1
ATOM 1472 O O . LEU A 1 181 ? 1.872 0.760 8.068 1.00 94.88 181 LEU A O 1
ATOM 1476 N N . LEU A 1 182 ? 1.810 -0.871 9.605 1.00 94.94 182 LEU A N 1
ATOM 1477 C CA . LEU A 1 182 ? 1.010 -0.089 10.550 1.00 94.94 182 LEU A CA 1
ATOM 1478 C C . LEU A 1 182 ? 1.718 1.217 10.951 1.00 94.94 182 LEU A C 1
ATOM 1480 O O . LEU A 1 182 ? 1.067 2.256 11.055 1.00 94.94 182 LEU A O 1
ATOM 1484 N N . ASN A 1 183 ? 3.039 1.160 11.154 1.00 94.50 183 ASN A N 1
ATOM 1485 C CA . ASN A 1 183 ? 3.852 2.303 11.582 1.00 94.50 183 ASN A CA 1
ATOM 1486 C C . ASN A 1 183 ? 4.594 2.966 10.413 1.00 94.50 183 ASN A C 1
ATOM 1488 O O . ASN A 1 183 ? 4.908 4.151 10.465 1.00 94.50 183 ASN A O 1
ATOM 1492 N N . GLU A 1 184 ? 4.848 2.223 9.340 1.00 93.44 184 GLU A N 1
ATOM 1493 C CA . GLU A 1 184 ? 5.571 2.671 8.153 1.00 93.44 184 GLU A CA 1
ATOM 1494 C C . GLU A 1 184 ? 4.692 3.480 7.197 1.00 93.44 184 GLU A C 1
ATOM 1496 O O . GLU A 1 184 ? 5.206 4.199 6.341 1.00 93.44 184 GLU A O 1
ATOM 1501 N N . SER A 1 185 ? 3.367 3.342 7.275 1.00 94.88 185 SER A N 1
ATOM 1502 C CA . SER A 1 185 ? 2.428 4.047 6.395 1.00 94.88 185 SER A CA 1
ATOM 1503 C C . SER A 1 185 ? 1.187 4.550 7.145 1.00 94.88 185 SER A C 1
ATOM 1505 O O . SER A 1 185 ? 0.060 4.234 6.753 1.00 94.88 185 SER A O 1
ATOM 1507 N N . PRO A 1 186 ? 1.358 5.382 8.195 1.00 95.75 186 PRO A N 1
ATOM 1508 C CA . PRO A 1 186 ? 0.251 5.843 9.034 1.00 95.75 186 PRO A CA 1
ATOM 1509 C C . PRO A 1 186 ? -0.795 6.647 8.248 1.00 95.75 186 PRO A C 1
ATOM 1511 O O . PRO A 1 186 ? -1.974 6.611 8.584 1.00 95.75 186 PRO A O 1
ATOM 1514 N N . GLU A 1 187 ? -0.407 7.332 7.169 1.00 97.06 187 GLU A N 1
ATOM 1515 C CA . GLU A 1 187 ? -1.344 8.043 6.289 1.00 97.06 187 GLU A CA 1
ATOM 1516 C C . GLU A 1 187 ? -2.318 7.086 5.581 1.00 97.06 187 GLU A C 1
ATOM 1518 O O . GLU A 1 187 ? -3.524 7.334 5.560 1.00 97.06 187 GLU A O 1
ATOM 1523 N N . LEU A 1 188 ? -1.823 5.952 5.074 1.00 98.19 188 LEU A N 1
ATOM 1524 C CA . LEU A 1 188 ? -2.651 4.940 4.415 1.00 98.19 188 LEU A CA 1
ATOM 1525 C C . LEU A 1 188 ? -3.573 4.226 5.417 1.00 98.19 188 LEU A C 1
ATOM 1527 O O . LEU A 1 188 ? -4.737 3.967 5.112 1.00 98.19 188 LEU A O 1
ATOM 1531 N N . VAL A 1 189 ? -3.080 3.965 6.634 1.00 98.19 189 VAL A N 1
ATOM 1532 C CA . VAL A 1 189 ? -3.887 3.410 7.735 1.00 98.19 189 VAL A CA 1
ATOM 1533 C C . VAL A 1 189 ? -5.003 4.384 8.128 1.00 98.19 189 VAL A C 1
ATOM 1535 O O . VAL A 1 189 ? -6.164 3.989 8.241 1.00 98.19 189 VAL A O 1
ATOM 1538 N N . ASN A 1 190 ? -4.674 5.669 8.286 1.00 97.88 190 ASN A N 1
ATOM 1539 C CA . ASN A 1 190 ? -5.645 6.721 8.581 1.00 97.88 190 ASN A CA 1
ATOM 1540 C C . ASN A 1 190 ? -6.714 6.828 7.496 1.00 97.88 190 ASN A C 1
ATOM 1542 O O . ASN A 1 190 ? -7.898 6.942 7.813 1.00 97.88 190 ASN A O 1
ATOM 1546 N N . TYR A 1 191 ? -6.314 6.772 6.226 1.00 98.44 191 TYR A N 1
ATOM 1547 C CA . TYR A 1 191 ? -7.250 6.755 5.109 1.00 98.44 191 TYR A CA 1
ATOM 1548 C C . TYR A 1 191 ? -8.230 5.577 5.214 1.00 98.44 191 TYR A C 1
ATOM 1550 O O . TYR A 1 191 ? -9.440 5.796 5.199 1.00 98.44 191 TYR A O 1
ATOM 1558 N N . LEU A 1 192 ? -7.728 4.351 5.411 1.00 98.44 192 LEU A N 1
ATOM 1559 C CA . LEU A 1 192 ? -8.560 3.151 5.556 1.00 98.44 192 LEU A CA 1
ATOM 1560 C C . LEU A 1 192 ? -9.587 3.294 6.693 1.00 98.44 192 LEU A C 1
ATOM 1562 O O . LEU A 1 192 ? -10.779 3.045 6.499 1.00 98.44 192 LEU A O 1
ATOM 1566 N N . ILE A 1 193 ? -9.133 3.734 7.870 1.00 98.19 193 ILE A N 1
ATOM 1567 C CA . ILE A 1 193 ? -9.985 3.948 9.047 1.00 98.19 193 ILE A CA 1
ATOM 1568 C C . ILE A 1 193 ? -11.062 4.991 8.750 1.00 98.19 193 ILE A C 1
ATOM 1570 O O . ILE A 1 193 ? -12.249 4.734 8.960 1.00 98.19 193 ILE A O 1
ATOM 1574 N N . ASN A 1 194 ? -10.667 6.156 8.237 1.00 98.12 194 ASN A N 1
ATOM 1575 C CA . ASN A 1 194 ? -11.586 7.260 7.981 1.00 98.12 194 ASN A CA 1
ATOM 1576 C C . ASN A 1 194 ? -12.634 6.903 6.922 1.00 98.12 194 ASN A C 1
ATOM 1578 O O . ASN A 1 194 ? -13.799 7.269 7.073 1.00 98.12 194 ASN A O 1
ATOM 1582 N N . GLU A 1 195 ? -12.265 6.137 5.896 1.00 98.31 195 GLU A N 1
ATOM 1583 C CA . GLU A 1 195 ? -13.202 5.646 4.883 1.00 98.31 195 GLU A CA 1
ATOM 1584 C C . GLU A 1 195 ? -14.211 4.629 5.436 1.00 98.31 195 GLU A C 1
ATOM 1586 O O . GLU A 1 195 ? -15.371 4.598 5.017 1.00 98.31 195 GLU A O 1
ATOM 1591 N N . HIS A 1 196 ? -13.822 3.800 6.405 1.00 98.31 196 HIS A N 1
ATOM 1592 C CA . HIS A 1 196 ? -14.776 2.939 7.103 1.00 98.31 196 HIS A CA 1
ATOM 1593 C C . HIS A 1 196 ? -15.685 3.732 8.050 1.00 98.31 196 HIS A C 1
ATOM 1595 O O . HIS A 1 196 ? -16.897 3.493 8.088 1.00 98.31 196 HIS A O 1
ATOM 1601 N N . LEU A 1 197 ? -15.135 4.717 8.766 1.00 97.62 197 LEU A N 1
ATOM 1602 C CA . LEU A 1 197 ? -15.898 5.596 9.654 1.00 97.62 197 LEU A CA 1
ATOM 1603 C C . LEU A 1 197 ? -16.897 6.476 8.894 1.00 97.62 197 LEU A C 1
ATOM 1605 O O . LEU A 1 197 ? -18.025 6.642 9.358 1.00 97.62 197 LEU A O 1
ATOM 1609 N N . SER A 1 198 ? -16.542 6.983 7.709 1.00 97.88 198 SER A N 1
ATOM 1610 C CA . SER A 1 198 ? -17.452 7.767 6.858 1.00 97.88 198 SER A CA 1
ATOM 1611 C C . SER A 1 198 ? -18.682 6.953 6.433 1.00 97.88 198 SER A C 1
ATOM 1613 O O . SER A 1 198 ? -19.781 7.491 6.294 1.00 97.88 198 SER A O 1
ATOM 1615 N N . LYS A 1 199 ? -18.523 5.628 6.327 1.00 97.44 199 LYS A N 1
ATOM 1616 C CA . LYS A 1 199 ? -19.589 4.648 6.069 1.00 97.44 199 LYS A CA 1
ATOM 1617 C C . LYS A 1 199 ? -20.282 4.160 7.347 1.00 97.44 199 LYS A C 1
ATOM 1619 O O . LYS A 1 199 ? -21.048 3.201 7.295 1.00 97.44 199 LYS A O 1
ATOM 1624 N N . SER A 1 200 ? -20.026 4.804 8.491 1.00 96.81 200 SER A N 1
ATOM 1625 C CA . SER A 1 200 ? -20.528 4.421 9.820 1.00 96.81 200 SER A CA 1
ATOM 1626 C C . SER A 1 200 ? -20.181 2.982 10.224 1.00 96.81 200 SER A C 1
ATOM 1628 O O . SER A 1 200 ? -20.889 2.366 11.020 1.00 96.81 200 SER A O 1
ATOM 1630 N N . ASN A 1 201 ? -19.092 2.428 9.685 1.00 96.81 201 ASN A N 1
ATOM 1631 C CA . ASN A 1 201 ? -18.677 1.057 9.944 1.00 96.81 201 ASN A CA 1
ATOM 1632 C C . ASN A 1 201 ? -17.503 1.022 10.929 1.00 96.81 201 ASN A C 1
ATOM 1634 O O . ASN A 1 201 ? -16.348 0.832 10.551 1.00 96.81 201 ASN A O 1
ATOM 1638 N N . LEU A 1 202 ? -17.822 1.223 12.210 1.00 96.12 202 LEU A N 1
ATOM 1639 C CA . LEU A 1 202 ? -16.826 1.216 13.282 1.00 96.12 202 LEU A CA 1
ATOM 1640 C C . LEU A 1 202 ? -16.124 -0.141 13.421 1.00 96.12 202 LEU A C 1
ATOM 1642 O O . LEU A 1 202 ? -14.924 -0.179 13.662 1.00 96.12 202 LEU A O 1
ATOM 1646 N N . GLU A 1 203 ? -16.853 -1.244 13.243 1.00 95.25 203 GLU A N 1
ATOM 1647 C CA . GLU A 1 203 ? -16.276 -2.589 13.318 1.00 95.25 203 GLU A CA 1
ATOM 1648 C C . GLU A 1 203 ? -15.140 -2.741 12.304 1.00 95.25 203 GLU A C 1
ATOM 1650 O O . GLU A 1 203 ? -14.018 -3.062 12.682 1.00 95.25 203 GLU A O 1
ATOM 1655 N N . LYS A 1 204 ? -15.389 -2.393 11.035 1.00 96.50 204 LYS A N 1
ATOM 1656 C CA . LYS A 1 204 ? -14.353 -2.420 9.999 1.00 96.50 204 LYS A CA 1
ATOM 1657 C C . LYS A 1 204 ? -13.201 -1.455 10.264 1.00 96.50 204 LYS A C 1
ATOM 1659 O O . LYS A 1 204 ? -12.059 -1.819 10.021 1.00 96.50 204 LYS A O 1
ATOM 1664 N N . ALA A 1 205 ? -13.475 -0.266 10.795 1.00 96.88 205 ALA A N 1
ATOM 1665 C CA . ALA A 1 205 ? -12.421 0.682 11.145 1.00 96.88 205 ALA A CA 1
ATOM 1666 C C . ALA A 1 205 ? -11.473 0.135 12.234 1.00 96.88 205 ALA A C 1
ATOM 1668 O O . ALA A 1 205 ? -10.280 0.418 12.204 1.00 96.88 205 ALA A O 1
ATOM 1669 N N . CYS A 1 206 ? -11.981 -0.667 13.173 1.00 96.75 206 CYS A N 1
ATOM 1670 C CA . CYS A 1 206 ? -11.180 -1.258 14.247 1.00 96.75 206 CYS A CA 1
ATOM 1671 C C . CYS A 1 206 ? -10.426 -2.541 13.838 1.00 96.75 206 CYS A C 1
ATOM 1673 O O . CYS A 1 206 ? -9.406 -2.853 14.455 1.00 96.75 206 CYS A O 1
ATOM 1675 N N . GLN A 1 207 ? -10.870 -3.251 12.789 1.00 95.75 207 GLN A N 1
ATOM 1676 C CA . GLN A 1 207 ? -10.312 -4.555 12.374 1.00 95.75 207 GLN A CA 1
ATOM 1677 C C . GLN A 1 207 ? -8.804 -4.541 12.100 1.00 95.75 207 GLN A C 1
ATOM 1679 O O . GLN A 1 207 ? -8.122 -5.531 12.371 1.00 95.75 207 GLN A O 1
ATOM 1684 N N . ILE A 1 208 ? -8.260 -3.428 11.600 1.00 95.88 208 ILE A N 1
ATOM 1685 C CA . ILE A 1 208 ? -6.826 -3.322 11.310 1.00 95.88 208 ILE A CA 1
ATOM 1686 C C . ILE A 1 208 ? -5.970 -3.555 12.566 1.00 95.88 208 ILE A C 1
ATOM 1688 O O . ILE A 1 208 ? -4.934 -4.213 12.488 1.00 95.88 208 ILE A O 1
ATOM 1692 N N . PHE A 1 209 ? -6.421 -3.093 13.738 1.00 95.62 209 PHE A N 1
ATOM 1693 C CA . PHE A 1 209 ? -5.672 -3.247 14.987 1.00 95.62 209 PHE A CA 1
ATOM 1694 C C . PHE A 1 209 ? -5.732 -4.664 15.553 1.00 95.62 209 PHE A C 1
ATOM 1696 O O . PHE A 1 209 ? -4.803 -5.081 16.241 1.00 95.62 209 PHE A O 1
ATOM 1703 N N . GLU A 1 210 ? -6.802 -5.403 15.262 1.00 92.75 210 GLU A N 1
ATOM 1704 C CA . GLU A 1 210 ? -6.948 -6.808 15.656 1.00 92.75 210 GLU A CA 1
ATOM 1705 C C . GLU A 1 210 ? -6.013 -7.709 14.842 1.00 92.75 210 GLU A C 1
ATOM 1707 O O . GLU A 1 210 ? -5.457 -8.674 15.363 1.00 92.75 210 GLU A O 1
ATOM 1712 N N . LYS A 1 211 ? -5.824 -7.378 13.560 1.00 93.44 211 LYS A N 1
ATOM 1713 C CA . LYS A 1 211 ? -4.966 -8.126 12.630 1.00 93.44 211 LYS A CA 1
ATOM 1714 C C . LYS A 1 211 ? -3.493 -7.716 12.710 1.00 93.44 211 LYS A C 1
ATOM 1716 O O . LYS A 1 211 ? -2.623 -8.480 12.292 1.00 93.44 211 LYS A O 1
ATOM 1721 N N . SER A 1 212 ? -3.198 -6.519 13.215 1.00 90.31 212 SER A N 1
ATOM 1722 C CA . SER A 1 212 ? -1.828 -6.021 13.342 1.00 90.31 212 SER A CA 1
ATOM 1723 C C . SER A 1 212 ? -1.049 -6.711 14.465 1.00 90.31 212 SER A C 1
ATOM 1725 O O . SER A 1 212 ? -1.576 -6.942 15.551 1.00 90.31 212 SER A O 1
ATOM 1727 N N . LYS A 1 213 ? 0.240 -6.984 14.230 1.00 88.56 213 LYS A N 1
ATOM 1728 C CA . LYS A 1 213 ? 1.146 -7.582 15.230 1.00 88.56 213 LYS A CA 1
ATOM 1729 C C . LYS A 1 213 ? 1.698 -6.563 16.230 1.00 88.56 213 LYS A C 1
ATOM 1731 O O . LYS A 1 213 ? 2.112 -6.933 17.327 1.00 88.56 213 LYS A O 1
ATOM 1736 N N . THR A 1 214 ? 1.739 -5.293 15.841 1.00 90.00 214 THR A N 1
ATOM 1737 C CA . THR A 1 214 ? 2.344 -4.196 16.598 1.00 90.00 214 THR A CA 1
ATOM 1738 C C . THR A 1 214 ? 1.290 -3.177 17.019 1.00 90.00 214 THR A C 1
ATOM 1740 O O . THR A 1 214 ? 0.150 -3.180 16.557 1.00 90.00 214 THR A O 1
ATOM 1743 N N . SER A 1 215 ? 1.644 -2.312 17.968 1.00 92.31 215 SER A N 1
ATOM 1744 C CA . SER A 1 215 ? 0.799 -1.174 18.326 1.00 92.31 215 SER A CA 1
ATOM 1745 C C . SER A 1 215 ? 1.159 0.030 17.455 1.00 92.31 215 SER A C 1
ATOM 1747 O O . SER A 1 215 ? 2.350 0.215 17.197 1.00 92.31 215 SER A O 1
ATOM 1749 N N . PRO A 1 216 ? 0.175 0.851 17.037 1.00 95.25 216 PRO A N 1
ATOM 1750 C CA . PRO A 1 216 ? 0.471 2.059 16.286 1.00 95.25 216 PRO A CA 1
ATOM 1751 C C . PRO A 1 216 ? 1.264 3.044 17.151 1.00 95.25 216 PRO A C 1
ATOM 1753 O O . PRO A 1 216 ? 0.948 3.229 18.331 1.00 95.25 216 PRO A O 1
ATOM 1756 N N . GLU A 1 217 ? 2.273 3.666 16.553 1.00 95.69 217 GLU A N 1
ATOM 1757 C CA . GLU A 1 217 ? 3.085 4.723 17.170 1.00 95.69 217 GLU A CA 1
ATOM 1758 C C . GLU A 1 217 ? 2.493 6.120 16.941 1.00 95.69 217 GLU A C 1
ATOM 1760 O O . GLU A 1 217 ? 2.682 7.016 17.764 1.00 95.69 217 GLU A O 1
ATOM 1765 N N . ASP A 1 218 ? 1.747 6.302 15.847 1.00 96.81 218 ASP A N 1
ATOM 1766 C CA . ASP A 1 218 ? 1.034 7.545 15.557 1.00 96.81 218 ASP A CA 1
ATOM 1767 C C . ASP A 1 218 ? 0.006 7.862 16.656 1.00 96.81 218 ASP A C 1
ATOM 1769 O O . ASP A 1 218 ? -0.796 7.014 17.055 1.00 96.81 218 ASP A O 1
ATOM 1773 N N . GLU A 1 219 ? 0.017 9.106 17.143 1.00 96.81 219 GLU A N 1
ATOM 1774 C CA . GLU A 1 219 ? -0.792 9.526 18.290 1.00 96.81 219 GLU A CA 1
ATOM 1775 C C . GLU A 1 219 ? -2.297 9.375 18.028 1.00 96.81 219 GLU A C 1
ATOM 1777 O O . GLU A 1 219 ? -3.051 8.973 18.922 1.00 96.81 219 GLU A O 1
ATOM 1782 N N . TYR A 1 220 ? -2.752 9.703 16.817 1.00 96.25 220 TYR A N 1
ATOM 1783 C CA . TYR A 1 220 ? -4.161 9.596 16.461 1.00 96.25 220 TYR A CA 1
ATOM 1784 C C . TYR A 1 220 ? -4.579 8.128 16.364 1.00 96.25 220 TYR A C 1
ATOM 1786 O O . TYR A 1 220 ? -5.562 7.734 16.997 1.00 96.25 220 TYR A O 1
ATOM 1794 N N . LEU A 1 221 ? -3.801 7.305 15.654 1.00 97.75 221 LEU A N 1
ATOM 1795 C CA . LEU A 1 221 ? -4.055 5.868 15.532 1.00 97.75 221 LEU A CA 1
ATOM 1796 C C . LEU A 1 221 ? -4.036 5.171 16.895 1.00 97.75 221 LEU A C 1
ATOM 1798 O O . LEU A 1 221 ? -4.887 4.326 17.167 1.00 97.75 221 LEU A O 1
ATOM 1802 N N . PHE A 1 222 ? -3.123 5.558 17.785 1.00 97.12 222 PHE A N 1
ATOM 1803 C CA . PHE A 1 222 ? -3.058 5.032 19.144 1.00 97.12 222 PHE A CA 1
ATOM 1804 C C . PHE A 1 222 ? -4.311 5.370 19.961 1.00 97.12 222 PHE A C 1
ATOM 1806 O O . PHE A 1 222 ? -4.907 4.487 20.585 1.00 97.12 222 PHE A O 1
ATOM 1813 N N . LYS A 1 223 ? -4.767 6.630 19.926 1.00 97.38 223 LYS A N 1
ATOM 1814 C CA . LYS A 1 223 ? -6.022 7.038 20.584 1.00 97.38 223 LYS A CA 1
ATOM 1815 C C . LYS A 1 223 ? -7.228 6.308 20.001 1.00 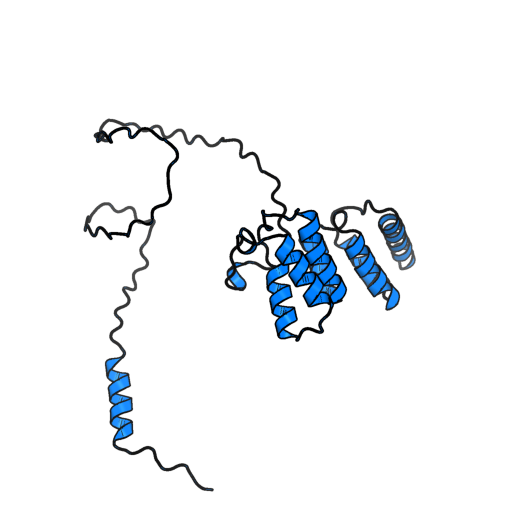97.38 223 LYS A C 1
ATOM 1817 O O . LYS A 1 223 ? -8.109 5.891 20.752 1.00 97.38 223 LYS A O 1
ATOM 1822 N N . PHE A 1 224 ? -7.268 6.139 18.682 1.00 97.50 224 PHE A N 1
ATOM 1823 C CA . PHE A 1 224 ? -8.361 5.440 18.019 1.00 97.50 224 PHE A CA 1
ATOM 1824 C C . PHE A 1 224 ? -8.371 3.942 18.355 1.00 97.50 224 PHE A C 1
ATOM 1826 O O . PHE A 1 224 ? -9.428 3.395 18.660 1.00 97.50 224 PHE A O 1
ATOM 1833 N N . LYS A 1 225 ? -7.203 3.296 18.442 1.00 96.69 225 LYS A N 1
ATOM 1834 C CA . LYS A 1 225 ? -7.079 1.923 18.952 1.00 96.69 225 LYS A CA 1
ATOM 1835 C C . LYS A 1 225 ? -7.636 1.791 20.370 1.00 96.69 225 LYS A C 1
ATOM 1837 O O . LYS A 1 225 ? -8.382 0.856 20.643 1.00 96.69 225 LYS A O 1
ATOM 1842 N N . LEU A 1 226 ? -7.325 2.729 21.267 1.00 95.56 226 LEU A N 1
ATOM 1843 C CA . LEU A 1 226 ? -7.888 2.724 22.621 1.00 95.56 226 LEU A CA 1
ATOM 1844 C C . LEU A 1 226 ? -9.418 2.856 22.604 1.00 95.56 226 LEU A C 1
ATOM 1846 O O . LEU A 1 226 ? -10.102 2.145 23.335 1.00 95.56 226 LEU A O 1
ATOM 1850 N N . TYR A 1 227 ? -9.959 3.729 21.752 1.00 95.75 227 TYR A N 1
ATOM 1851 C CA . TYR A 1 227 ? -11.404 3.848 21.564 1.00 95.75 227 TYR A CA 1
ATOM 1852 C C . TYR A 1 227 ? -12.038 2.527 21.098 1.00 95.75 227 TYR A C 1
ATOM 1854 O O . TYR A 1 227 ? -13.061 2.121 21.650 1.00 95.75 227 TYR A O 1
ATOM 1862 N N . CYS A 1 228 ? -11.412 1.831 20.144 1.00 96.00 228 CYS A N 1
ATOM 1863 C CA . CYS A 1 228 ? -11.859 0.516 19.686 1.00 96.00 228 CYS A CA 1
ATOM 1864 C C . CYS A 1 228 ? -11.940 -0.504 20.833 1.00 96.00 228 CYS A C 1
ATOM 1866 O O . CYS A 1 228 ? -12.965 -1.169 20.961 1.00 96.00 228 CYS A O 1
ATOM 1868 N N . LEU A 1 229 ? -10.914 -0.568 21.692 1.00 93.62 229 LEU A N 1
ATOM 1869 C CA . LEU A 1 229 ? -10.872 -1.470 22.853 1.00 93.62 229 LEU A CA 1
ATOM 1870 C C . LEU A 1 229 ? -11.963 -1.148 23.889 1.00 93.62 229 LEU A C 1
ATOM 1872 O O . LEU A 1 229 ? -12.667 -2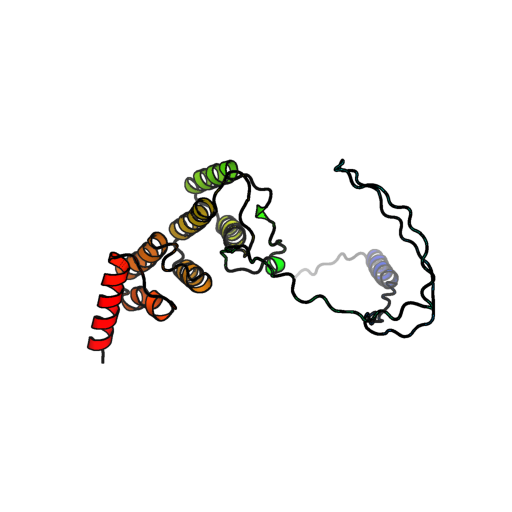.031 24.360 1.00 93.62 229 LEU A O 1
ATOM 1876 N N . ILE A 1 230 ? -12.165 0.132 24.212 1.00 93.44 230 ILE A N 1
ATOM 1877 C CA . ILE A 1 230 ? -13.226 0.536 25.151 1.00 93.44 230 ILE A CA 1
ATOM 1878 C C . ILE A 1 230 ? -14.609 0.163 24.601 1.00 93.44 230 ILE A C 1
ATOM 1880 O O . ILE A 1 230 ? -15.500 -0.241 25.346 1.00 93.44 230 ILE A O 1
ATOM 1884 N N . ASN A 1 231 ? -14.808 0.323 23.294 1.00 91.06 231 ASN A N 1
ATOM 1885 C CA . ASN A 1 231 ? -16.081 0.033 22.653 1.00 91.06 231 ASN A CA 1
ATOM 1886 C C . ASN A 1 231 ? -16.342 -1.475 22.490 1.00 91.06 231 ASN A C 1
ATOM 1888 O O . ASN A 1 231 ? -17.508 -1.865 22.461 1.00 91.06 231 ASN A O 1
ATOM 1892 N N . SER A 1 232 ? -15.309 -2.322 22.383 1.00 88.12 232 SER A N 1
ATOM 1893 C CA . SER A 1 232 ? -15.491 -3.781 22.422 1.00 88.12 232 SER A CA 1
ATOM 1894 C C . SER A 1 232 ? -15.942 -4.247 23.804 1.00 88.12 232 SER A C 1
ATOM 1896 O O . SER A 1 232 ? -16.913 -4.992 23.885 1.00 88.12 232 SER A O 1
ATOM 1898 N N . ASP A 1 233 ? -15.342 -3.716 24.874 1.00 77.38 233 ASP A N 1
ATOM 1899 C CA . ASP A 1 233 ? -15.693 -4.070 26.259 1.00 77.38 233 ASP A CA 1
ATOM 1900 C C . ASP A 1 233 ? -17.126 -3.646 26.638 1.00 77.38 233 ASP A C 1
ATOM 1902 O O . ASP A 1 233 ? -17.742 -4.234 27.517 1.00 77.38 233 ASP A O 1
ATOM 1906 N N . GLN A 1 234 ? -17.685 -2.622 25.981 1.00 61.50 234 GLN A N 1
ATOM 1907 C CA . GLN A 1 234 ? -19.075 -2.181 26.189 1.00 61.50 234 GLN A CA 1
ATOM 1908 C C . GLN A 1 234 ? -20.122 -3.038 25.463 1.00 61.50 234 GLN A C 1
ATOM 1910 O O . GLN A 1 234 ? -21.321 -2.844 25.679 1.00 61.50 234 GLN A O 1
ATOM 1915 N N . LYS A 1 235 ? -19.696 -3.921 24.553 1.00 60.53 235 LYS A N 1
ATOM 1916 C CA . LYS A 1 235 ? -20.586 -4.816 23.802 1.00 60.53 235 LYS A CA 1
ATOM 1917 C C . LYS A 1 235 ? -20.713 -6.210 24.432 1.00 60.53 235 LYS A C 1
ATOM 1919 O O . LYS A 1 235 ? -21.598 -6.948 23.996 1.00 60.53 235 LYS A O 1
ATOM 1924 N N . GLU A 1 236 ? -19.866 -6.552 25.408 1.00 47.09 236 GLU A N 1
ATOM 1925 C CA . GLU A 1 236 ? -19.967 -7.762 26.249 1.00 47.09 236 GLU A CA 1
ATOM 1926 C C . GLU A 1 236 ? -20.867 -7.537 27.476 1.00 47.09 236 GLU A C 1
ATOM 1928 O O . GLU A 1 236 ? -21.622 -8.478 27.819 1.00 47.09 236 GLU A O 1
#

pLDDT: mean 77.71, std 23.9, range [26.75, 98.5]

Foldseek 3Di:
DDDDDDPPPVVVVVVVVVVVPPPPDPDPPDDPPPPPPDDDDDDDDDDDDDDDDDDDDDDDDDDDDDDDPPPDPCPPPPPPDPPPPPPPQQWAADAEQVVVVGDLCNAQAPAPVVLVVVLVVVLVDDDDPVRLVVVNCVLRHRH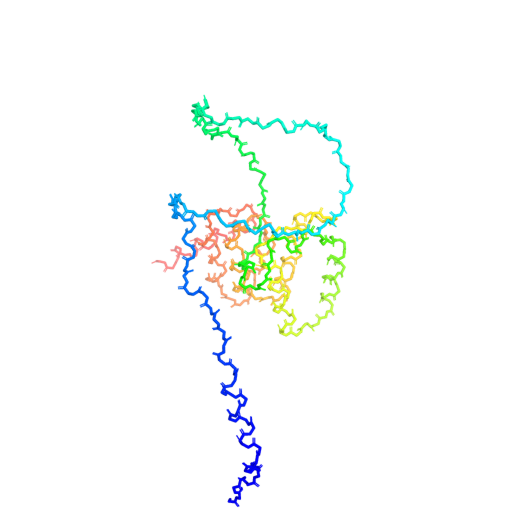GHYPHHDDPLRSVVSSLVSCLSVVPLVVLLSRCLVSLCLAVCVVSLVSSLVVCVVVVNLVSSQVSVVSHPDAHPDPVSNVSNVVSVVVVVVVD

Secondary structure (DSSP, 8-state):
--------HHHHHHHHHHHHHS-----------TT-----------------------------PPPPTTS----------------------SB-GGGGT--TTTTTT-BHHHHHHHHHHHTTS---HHHHHHHHHHHHB--PPP-BS--HHHHHHHHHHHHHHHT-HHHHHHHHHHTTTTTT-HHHHHHHHHHHHHTT-HHHHHHHHHH-SS---SHHHHHHHHHHHHHHHT--